Protein AF-R7QPA8-F1 (afdb_monomer_lite)

InterPro domains:
  IPR003196 Transcription initiation factor IIF, beta subunit [PTHR10445] (4-189)
  IPR036388 Winged helix-like DNA-binding domain superfamily [G3DSA:1.10.10.10] (121-185)
  IPR036390 Winged helix DNA-binding domain superfamily [SSF46785] (124-184)
  IPR040450 TFIIF beta subunit, HTH domain [PF02270] (124-183)

Structure (mmCIF, N/CA/C/O backbone):
data_AF-R7QPA8-F1
#
_entry.id   AF-R7QPA8-F1
#
loop_
_atom_site.group_PDB
_atom_site.id
_atom_site.type_symbol
_atom_site.label_atom_id
_atom_site.label_alt_id
_atom_site.label_comp_id
_atom_site.label_asym_id
_atom_site.label_entity_id
_atom_site.label_seq_id
_atom_site.pdbx_PDB_ins_code
_atom_site.Cartn_x
_atom_site.Cartn_y
_atom_site.Cartn_z
_atom_site.occupancy
_atom_site.B_iso_or_equiv
_atom_site.auth_seq_id
_atom_site.auth_comp_id
_atom_site.auth_asym_id
_atom_site.auth_atom_id
_atom_site.pdbx_PDB_model_num
ATOM 1 N N . MET A 1 1 ? 35.656 12.534 -36.868 1.00 50.50 1 MET A N 1
ATOM 2 C CA . MET A 1 1 ? 35.389 11.303 -37.647 1.00 50.50 1 MET A CA 1
ATOM 3 C C . MET A 1 1 ? 36.107 11.441 -38.979 1.00 50.50 1 MET A C 1
ATOM 5 O O . MET A 1 1 ? 35.923 12.489 -39.591 1.00 50.50 1 MET A O 1
ATOM 9 N N . PRO A 1 2 ? 36.932 10.475 -39.417 1.00 53.25 2 PRO A N 1
ATOM 10 C CA . PRO A 1 2 ? 37.511 10.527 -40.758 1.00 53.25 2 PRO A CA 1
ATOM 11 C C . PRO A 1 2 ? 36.372 10.529 -41.790 1.00 53.25 2 PRO A C 1
ATOM 13 O O . PRO A 1 2 ? 35.457 9.706 -41.702 1.00 53.25 2 PRO A O 1
ATOM 16 N N . LYS A 1 3 ? 36.390 11.503 -42.709 1.00 58.91 3 LYS A N 1
ATOM 17 C CA . LYS A 1 3 ? 35.319 11.758 -43.695 1.00 58.91 3 LYS A CA 1
ATOM 18 C C . LYS A 1 3 ? 35.166 10.627 -44.724 1.00 58.91 3 LYS A C 1
ATOM 20 O O . LYS A 1 3 ? 34.153 10.559 -45.411 1.00 58.91 3 LYS A O 1
ATOM 25 N N . ASP A 1 4 ? 36.116 9.699 -44.764 1.00 61.03 4 ASP A N 1
ATOM 26 C CA . ASP A 1 4 ? 36.257 8.717 -45.843 1.00 61.03 4 ASP A CA 1
ATOM 27 C C . ASP A 1 4 ? 35.327 7.498 -45.723 1.00 61.03 4 ASP A C 1
ATOM 29 O O . ASP A 1 4 ? 35.252 6.681 -46.639 1.00 61.03 4 ASP A O 1
ATOM 33 N N . ASN A 1 5 ? 34.589 7.368 -44.613 1.00 66.25 5 ASN A N 1
ATOM 34 C CA . ASN A 1 5 ? 33.775 6.182 -44.309 1.00 66.25 5 ASN A CA 1
ATOM 35 C C . ASN A 1 5 ? 32.279 6.498 -44.124 1.00 66.25 5 ASN A C 1
ATOM 37 O O . ASN A 1 5 ? 31.586 5.863 -43.326 1.00 66.25 5 ASN A O 1
ATOM 41 N N . VAL A 1 6 ? 31.789 7.513 -44.839 1.00 77.31 6 VAL A N 1
ATOM 42 C CA . VAL A 1 6 ? 30.370 7.887 -44.897 1.00 77.31 6 VAL A CA 1
ATOM 43 C C . VAL A 1 6 ? 29.787 7.424 -46.230 1.00 77.31 6 VAL A C 1
ATOM 45 O O . VAL A 1 6 ? 30.437 7.511 -47.270 1.00 77.31 6 VAL A O 1
ATOM 48 N N . VAL A 1 7 ? 28.565 6.897 -46.193 1.00 82.19 7 VAL A N 1
ATOM 49 C CA . VAL A 1 7 ? 27.828 6.483 -47.392 1.00 82.19 7 VAL A CA 1
ATOM 50 C C . VAL A 1 7 ? 27.203 7.721 -48.013 1.00 82.19 7 VAL A C 1
ATOM 52 O O . VAL A 1 7 ? 26.436 8.415 -47.344 1.00 82.19 7 VAL A O 1
ATOM 55 N N . THR A 1 8 ? 27.568 8.006 -49.258 1.00 82.94 8 THR A N 1
ATOM 56 C CA . THR A 1 8 ? 27.213 9.243 -49.966 1.00 82.94 8 THR A CA 1
ATOM 57 C C . THR A 1 8 ? 26.108 9.054 -50.999 1.00 82.94 8 THR A C 1
ATOM 59 O O . THR A 1 8 ? 25.415 10.016 -51.307 1.00 82.94 8 THR A O 1
ATOM 62 N N . GLU A 1 9 ? 25.916 7.837 -51.510 1.00 87.00 9 GLU A N 1
ATOM 63 C CA . GLU A 1 9 ? 24.956 7.544 -52.578 1.00 87.00 9 GLU A CA 1
ATOM 64 C C . GLU A 1 9 ? 23.768 6.725 -52.068 1.00 87.00 9 GLU A C 1
ATOM 66 O O . GLU A 1 9 ? 23.941 5.705 -51.389 1.00 87.00 9 GLU A O 1
ATOM 71 N N . TYR A 1 10 ? 22.565 7.178 -52.423 1.00 90.12 10 TYR A N 1
ATOM 72 C CA . TYR A 1 10 ? 21.296 6.557 -52.062 1.00 90.12 10 TYR A CA 1
ATOM 73 C C . TYR A 1 10 ? 20.374 6.535 -53.276 1.00 90.12 10 TYR A C 1
ATOM 75 O O . TYR A 1 10 ? 20.214 7.551 -53.950 1.00 90.12 10 TYR A O 1
ATOM 83 N N . ASP A 1 11 ? 19.735 5.395 -53.491 1.00 91.38 11 ASP A N 1
ATOM 84 C CA . ASP A 1 11 ? 18.661 5.223 -54.454 1.00 91.38 11 ASP A CA 1
ATOM 85 C C . ASP A 1 11 ? 17.331 5.391 -53.717 1.00 91.38 11 ASP A C 1
ATOM 87 O O . ASP A 1 11 ? 17.116 4.812 -52.649 1.00 91.38 11 ASP A O 1
ATOM 91 N N . ILE A 1 12 ? 16.441 6.228 -54.244 1.00 92.19 12 ILE A N 1
ATOM 92 C CA . ILE A 1 12 ? 15.127 6.466 -53.643 1.00 92.19 12 ILE A CA 1
ATOM 93 C C . ILE A 1 12 ? 14.111 5.628 -54.404 1.00 92.19 12 ILE A C 1
ATOM 95 O O . ILE A 1 12 ? 13.799 5.907 -55.558 1.00 92.19 12 ILE A O 1
ATOM 99 N N . GLU A 1 13 ? 13.583 4.606 -53.739 1.00 91.81 13 GLU A N 1
ATOM 100 C CA . GLU A 1 13 ? 12.495 3.798 -54.274 1.00 91.81 13 GLU A CA 1
ATOM 101 C C . GLU A 1 13 ? 11.168 4.433 -53.870 1.00 91.81 13 GLU A C 1
ATOM 103 O O . GLU A 1 13 ? 10.781 4.380 -52.698 1.00 91.81 13 GLU A O 1
ATOM 108 N N . PHE A 1 14 ? 10.485 5.050 -54.832 1.00 90.38 14 PHE A N 1
ATOM 109 C CA . PHE A 1 14 ? 9.112 5.506 -54.653 1.00 90.38 14 PHE A CA 1
ATOM 110 C C . PHE A 1 14 ? 8.158 4.326 -54.778 1.00 90.38 14 PHE A C 1
ATOM 112 O O . PHE A 1 14 ? 8.286 3.494 -55.672 1.00 90.38 14 PHE A O 1
ATOM 119 N N . LYS A 1 15 ? 7.198 4.255 -53.865 1.00 86.44 15 LYS A N 1
ATOM 120 C CA . LYS A 1 15 ? 6.110 3.288 -53.938 1.00 86.44 15 LYS A CA 1
ATOM 121 C C . LYS A 1 15 ? 4.937 3.928 -54.677 1.00 86.44 15 LYS A C 1
ATOM 123 O O . LYS A 1 15 ? 4.582 5.070 -54.396 1.00 86.44 15 LYS A O 1
ATOM 128 N N . GLU A 1 16 ? 4.349 3.177 -55.599 1.00 80.50 16 GLU A N 1
ATOM 129 C CA . GLU A 1 16 ? 3.315 3.651 -56.534 1.00 80.50 16 GLU A CA 1
ATOM 130 C C . GLU A 1 16 ? 1.924 3.812 -55.892 1.00 80.50 16 GLU A C 1
ATOM 132 O O . GLU A 1 16 ? 1.002 4.327 -56.516 1.00 80.50 16 GLU A O 1
ATOM 137 N N . GLU A 1 17 ? 1.755 3.396 -54.635 1.00 81.88 17 GLU A N 1
ATOM 138 C CA . GLU A 1 17 ? 0.485 3.520 -53.919 1.00 81.88 17 GLU A CA 1
ATOM 139 C C . GLU A 1 17 ? 0.229 4.966 -53.459 1.00 81.88 17 GLU A C 1
ATOM 141 O O . GLU A 1 17 ? 1.083 5.606 -52.834 1.00 81.88 17 GLU A O 1
ATOM 146 N N . GLU A 1 18 ? -0.986 5.464 -53.708 1.00 76.62 18 GLU A N 1
ATOM 147 C CA . GLU A 1 18 ? -1.420 6.786 -53.253 1.00 76.62 18 GLU A CA 1
ATOM 148 C C . GLU A 1 18 ? -1.474 6.864 -51.720 1.00 76.62 18 GLU A C 1
ATOM 150 O O . GLU A 1 18 ? -2.251 6.172 -51.053 1.00 76.62 18 GLU A O 1
ATOM 155 N N . THR A 1 19 ? -0.686 7.766 -51.132 1.00 78.69 19 THR A N 1
ATOM 156 C CA . THR A 1 19 ? -0.668 7.960 -49.679 1.00 78.69 19 THR A CA 1
ATOM 157 C C . THR A 1 19 ? -1.698 8.975 -49.216 1.00 78.69 19 THR A C 1
ATOM 159 O O . THR A 1 19 ? -1.589 10.167 -49.489 1.00 78.69 19 THR A O 1
ATOM 162 N N . LYS A 1 20 ? -2.653 8.537 -48.391 1.00 86.12 20 LYS A N 1
ATOM 163 C CA . LYS A 1 20 ? -3.607 9.420 -47.695 1.00 86.12 20 LYS A CA 1
ATOM 164 C C . LYS A 1 20 ? -3.028 9.953 -46.381 1.00 86.12 20 LYS A C 1
ATOM 166 O O . LYS A 1 20 ? -3.619 9.776 -45.320 1.00 86.12 20 LYS A O 1
ATOM 171 N N . VAL A 1 21 ? -1.854 10.578 -46.442 1.00 91.44 21 VAL A N 1
ATOM 172 C CA . VAL A 1 21 ? -1.171 11.133 -45.261 1.00 91.44 21 VAL A CA 1
ATOM 173 C C . VAL A 1 21 ? -1.220 12.658 -45.304 1.00 91.44 21 VAL A C 1
ATOM 175 O O . VAL A 1 21 ? -0.989 13.267 -46.347 1.00 91.44 21 VAL A O 1
ATOM 178 N N . ILE A 1 22 ? -1.531 13.279 -44.166 1.00 92.69 22 ILE A N 1
ATOM 179 C CA . ILE A 1 22 ? -1.584 14.734 -43.988 1.00 92.69 22 ILE A CA 1
ATOM 180 C C . ILE A 1 22 ? -0.548 15.118 -42.932 1.00 92.69 22 ILE A C 1
ATOM 182 O O . ILE A 1 22 ? -0.450 14.459 -41.898 1.00 92.69 22 ILE A O 1
ATOM 186 N N . VAL A 1 23 ? 0.222 16.170 -43.194 1.00 94.56 23 VAL A N 1
ATOM 187 C CA . VAL A 1 23 ? 1.264 16.677 -42.298 1.00 94.56 23 VAL A CA 1
ATOM 188 C C . VAL A 1 23 ? 0.752 17.920 -41.580 1.00 94.56 23 VAL A C 1
ATOM 190 O O . VAL A 1 23 ? 0.223 18.841 -42.206 1.00 94.56 23 VAL A O 1
ATOM 193 N N . PHE A 1 24 ? 0.939 17.952 -40.264 1.00 93.62 24 PHE A N 1
ATOM 194 C CA . PHE A 1 24 ? 0.727 19.129 -39.431 1.00 93.62 24 PHE A CA 1
ATOM 195 C C . PHE A 1 24 ? 2.011 19.456 -38.667 1.00 93.62 24 PHE A C 1
ATOM 197 O O . PHE A 1 24 ? 2.770 18.556 -38.297 1.00 93.62 24 PHE A O 1
ATOM 204 N N . SER A 1 25 ? 2.257 20.742 -38.442 1.00 90.81 25 SER A N 1
ATOM 205 C CA . SER A 1 25 ? 3.359 21.242 -37.629 1.00 90.81 25 SER A CA 1
ATOM 206 C C . SER A 1 25 ? 2.817 21.806 -36.317 1.00 90.81 25 SER A C 1
ATOM 208 O O . SER A 1 25 ? 1.722 22.370 -36.256 1.00 90.81 25 SER A O 1
ATOM 210 N N . GLN A 1 26 ? 3.579 21.617 -35.241 1.00 89.31 26 GLN A N 1
ATOM 211 C CA . GLN A 1 26 ? 3.280 22.183 -33.931 1.00 89.31 26 GLN A CA 1
ATOM 212 C C . GLN A 1 26 ? 4.505 22.948 -33.449 1.00 89.31 26 GLN A C 1
ATOM 214 O O . GLN A 1 26 ? 5.565 22.351 -33.236 1.00 89.31 26 GLN A O 1
ATOM 219 N N . ASN A 1 27 ? 4.358 24.257 -33.251 1.00 86.31 27 ASN A N 1
ATOM 220 C CA . ASN A 1 27 ? 5.407 25.045 -32.625 1.00 86.31 27 ASN A CA 1
ATOM 221 C C . ASN A 1 27 ? 5.267 24.963 -31.098 1.00 86.31 27 ASN A C 1
ATOM 223 O O . ASN A 1 27 ? 4.187 25.175 -30.553 1.00 86.31 27 ASN A O 1
ATOM 227 N N . ARG A 1 28 ? 6.359 24.618 -30.405 1.00 81.31 28 ARG A N 1
ATOM 228 C CA . ARG A 1 28 ? 6.399 24.500 -28.932 1.00 81.31 28 ARG A CA 1
ATOM 229 C C . ARG A 1 28 ? 6.906 25.767 -28.242 1.00 81.31 28 ARG A C 1
ATOM 231 O O . ARG A 1 28 ? 7.093 25.769 -27.030 1.00 81.31 28 ARG A O 1
ATOM 238 N N . ILE A 1 29 ? 7.188 26.815 -29.010 1.00 79.25 29 ILE A N 1
ATOM 239 C CA . ILE A 1 29 ? 7.696 28.084 -28.498 1.00 79.25 29 ILE A CA 1
ATOM 240 C C . ILE A 1 29 ? 6.496 29.007 -28.249 1.00 79.25 29 ILE A C 1
ATOM 242 O O . ILE A 1 29 ? 5.980 29.603 -29.188 1.00 79.25 29 ILE A O 1
ATOM 246 N N . GLY A 1 30 ? 6.055 29.100 -26.990 1.00 64.69 30 GLY A N 1
ATOM 247 C CA . GLY A 1 30 ? 4.947 29.959 -26.548 1.00 64.69 30 GLY A CA 1
ATOM 248 C C . GLY A 1 30 ? 3.925 29.235 -25.661 1.00 64.69 30 GLY A C 1
ATOM 249 O O . GLY A 1 30 ? 3.857 28.010 -25.653 1.00 64.69 30 GLY A O 1
ATOM 250 N N . GLU A 1 31 ? 3.137 30.003 -24.901 1.00 65.62 31 GLU A N 1
ATOM 251 C CA . GLU A 1 31 ? 2.078 29.502 -24.000 1.00 65.62 31 GLU A CA 1
ATOM 252 C C . GLU A 1 31 ? 0.877 28.916 -24.773 1.00 65.62 31 GLU A C 1
ATOM 254 O O . GLU A 1 31 ? 0.161 28.055 -24.267 1.00 65.62 31 GLU A O 1
ATOM 259 N N . ASN A 1 32 ? 0.725 29.309 -26.045 1.00 64.56 32 ASN A N 1
ATOM 260 C CA . ASN A 1 32 ? -0.240 28.750 -26.985 1.00 64.56 32 ASN A CA 1
ATOM 261 C C . ASN A 1 32 ? 0.494 27.906 -28.031 1.00 64.56 32 ASN A C 1
ATOM 263 O O . ASN A 1 32 ? 1.324 28.411 -28.788 1.00 64.56 32 ASN A O 1
ATOM 267 N N . ALA A 1 33 ? 0.190 26.609 -28.069 1.00 70.12 33 ALA A N 1
ATOM 268 C CA . ALA A 1 33 ? 0.728 25.709 -29.077 1.00 70.12 33 ALA A CA 1
ATOM 269 C C . ALA A 1 33 ? 0.023 25.952 -30.419 1.00 70.12 33 ALA A C 1
ATOM 271 O O . ALA A 1 33 ? -0.998 25.328 -30.716 1.00 70.12 33 ALA A O 1
ATOM 272 N N . ASP A 1 34 ? 0.575 26.852 -31.230 1.00 82.94 34 ASP A N 1
ATOM 273 C CA . ASP A 1 34 ? 0.122 27.067 -32.601 1.00 82.94 34 ASP A CA 1
ATOM 274 C C . ASP A 1 34 ? 0.332 25.782 -33.417 1.00 82.94 34 ASP A C 1
ATOM 276 O O . ASP A 1 34 ? 1.463 25.341 -33.659 1.00 82.94 34 ASP A O 1
ATOM 280 N N . MET A 1 35 ? -0.782 25.176 -33.835 1.00 87.50 35 MET A N 1
ATOM 281 C CA . MET A 1 35 ? -0.813 24.036 -34.748 1.00 87.50 35 MET A CA 1
ATOM 282 C C . MET A 1 35 ? -1.259 24.497 -36.131 1.00 87.50 35 MET A C 1
ATOM 284 O O . MET A 1 35 ? -2.271 25.185 -36.271 1.00 87.50 35 MET A O 1
ATOM 288 N N . ARG A 1 36 ? -0.503 24.114 -37.161 1.00 89.00 36 ARG A N 1
ATOM 289 C CA . ARG A 1 36 ? -0.788 24.456 -38.559 1.00 89.00 36 ARG A CA 1
ATOM 290 C C . ARG A 1 36 ? -0.797 23.200 -39.418 1.00 89.00 36 ARG A C 1
ATOM 292 O O . ARG A 1 36 ? -0.033 22.266 -39.192 1.00 89.00 36 ARG A O 1
ATOM 299 N N . MET A 1 37 ? -1.681 23.181 -40.408 1.00 91.25 37 MET A N 1
ATOM 300 C CA . MET A 1 37 ? -1.757 22.112 -41.402 1.00 91.25 37 MET A CA 1
ATOM 301 C C . MET A 1 37 ? -0.832 22.472 -42.568 1.00 91.25 37 MET A C 1
ATOM 303 O O . MET A 1 37 ? -1.083 23.463 -43.246 1.00 91.25 37 MET A O 1
ATOM 307 N N . GLU A 1 38 ? 0.223 21.688 -42.790 1.00 92.12 38 GLU A N 1
ATOM 308 C CA . GLU A 1 38 ? 1.243 21.958 -43.819 1.00 92.12 38 GLU A CA 1
ATOM 309 C C . GLU A 1 38 ? 0.809 21.444 -45.198 1.00 92.12 38 GLU A C 1
ATOM 311 O O . GLU A 1 38 ? 1.096 22.057 -46.223 1.00 92.12 38 GLU A O 1
ATOM 316 N N . GLY A 1 39 ? 0.082 20.321 -45.240 1.00 92.38 39 GLY A N 1
ATOM 317 C CA . GLY A 1 39 ? -0.464 19.796 -46.491 1.00 92.38 39 GLY A CA 1
ATOM 318 C C . GLY A 1 39 ? -0.590 18.278 -46.545 1.00 92.38 39 GLY A C 1
ATOM 319 O O . GLY A 1 39 ? -0.483 17.581 -45.538 1.00 92.38 39 GLY A O 1
ATOM 320 N N . LYS A 1 40 ? -0.849 17.764 -47.750 1.00 92.94 40 LYS A N 1
ATOM 321 C CA . LYS A 1 40 ? -0.993 16.331 -48.047 1.00 92.94 40 LYS A CA 1
ATOM 322 C C . LYS A 1 40 ? 0.309 15.777 -48.629 1.00 92.94 40 LYS A C 1
ATOM 324 O O . LYS A 1 40 ? 0.936 16.433 -49.457 1.00 92.94 40 LYS A O 1
ATOM 329 N N . VAL A 1 41 ? 0.696 14.568 -48.229 1.00 91.56 41 VAL A N 1
ATOM 330 C CA . VAL A 1 41 ? 1.858 13.857 -48.783 1.00 91.56 41 VAL A CA 1
ATOM 331 C C . VAL A 1 41 ? 1.483 13.266 -50.138 1.00 91.56 41 VAL A C 1
ATOM 333 O O . VAL A 1 41 ? 0.552 12.470 -50.222 1.00 91.56 41 VAL A O 1
ATOM 336 N N . SER A 1 42 ? 2.209 13.652 -51.189 1.00 88.56 42 SER A N 1
ATOM 337 C CA . SER A 1 42 ? 1.951 13.188 -52.558 1.00 88.56 42 SER A CA 1
ATOM 338 C C . SER A 1 42 ? 2.620 11.851 -52.878 1.00 88.56 42 SER A C 1
ATOM 340 O O . SER A 1 42 ? 2.001 11.002 -53.505 1.00 88.56 42 SER A O 1
ATOM 342 N N . HIS A 1 43 ? 3.862 11.652 -52.432 1.00 89.06 43 HIS A N 1
ATOM 343 C CA . HIS A 1 43 ? 4.649 10.455 -52.724 1.00 89.06 43 HIS A CA 1
ATOM 344 C C . HIS A 1 43 ? 5.369 9.980 -51.470 1.00 89.06 43 HIS A C 1
ATOM 346 O O . HIS A 1 43 ? 5.838 10.787 -50.663 1.00 89.06 43 HIS A O 1
ATOM 352 N N . HIS A 1 44 ? 5.520 8.665 -51.345 1.00 90.69 44 HIS A N 1
ATOM 353 C CA . HIS A 1 44 ? 6.340 8.062 -50.308 1.00 90.69 44 HIS A CA 1
ATOM 354 C C . HIS A 1 44 ? 7.482 7.272 -50.933 1.00 90.69 44 HIS A C 1
ATOM 356 O O . HIS A 1 44 ? 7.283 6.470 -51.845 1.00 90.69 44 HIS A O 1
ATOM 362 N N . GLY A 1 45 ? 8.690 7.526 -50.440 1.00 90.81 45 GLY A N 1
ATOM 363 C CA . GLY A 1 45 ? 9.904 6.897 -50.934 1.00 90.81 45 GLY A CA 1
ATOM 364 C C . GLY A 1 45 ? 10.774 6.391 -49.797 1.00 90.81 45 GLY A C 1
ATOM 365 O O . GLY A 1 45 ? 10.828 6.992 -48.722 1.00 90.81 45 GLY A O 1
ATOM 366 N N . ILE A 1 46 ? 11.456 5.274 -50.034 1.00 92.06 46 ILE A N 1
ATOM 367 C CA . ILE A 1 46 ? 12.455 4.728 -49.117 1.00 92.06 46 ILE A CA 1
ATOM 368 C C . ILE A 1 46 ? 13.827 4.951 -49.745 1.00 92.06 46 ILE A C 1
ATOM 370 O O . ILE A 1 46 ? 14.140 4.381 -50.786 1.00 92.06 46 ILE A O 1
ATOM 374 N N . ALA A 1 47 ? 14.656 5.763 -49.090 1.00 92.06 47 ALA A N 1
ATOM 375 C CA . ALA A 1 47 ? 16.050 5.935 -49.476 1.00 92.06 47 ALA A CA 1
ATOM 376 C C . ALA A 1 47 ? 16.860 4.697 -49.061 1.00 92.06 47 ALA A C 1
ATOM 378 O O . ALA A 1 47 ? 17.030 4.420 -47.868 1.00 92.06 47 ALA A O 1
ATOM 379 N N . ARG A 1 48 ? 17.368 3.951 -50.042 1.00 90.06 48 ARG A N 1
ATOM 380 C CA . ARG A 1 48 ? 18.251 2.802 -49.851 1.00 90.06 48 ARG A CA 1
ATOM 381 C C . ARG A 1 48 ? 19.682 3.177 -50.233 1.00 90.06 48 ARG A C 1
ATOM 383 O O . ARG A 1 48 ? 19.907 3.684 -51.322 1.00 90.06 48 ARG A O 1
ATOM 390 N N . PRO A 1 49 ? 20.672 2.948 -49.363 1.00 90.25 49 PRO A N 1
ATOM 391 C CA . PRO A 1 49 ? 22.065 3.172 -49.722 1.00 90.25 49 PRO A CA 1
ATOM 392 C C . PRO A 1 49 ? 22.514 2.162 -50.779 1.00 90.25 49 PRO A C 1
ATOM 394 O O . PRO A 1 49 ? 22.160 0.982 -50.695 1.00 90.25 49 PRO A O 1
ATOM 397 N N . LYS A 1 50 ? 23.361 2.594 -51.715 1.00 86.50 50 LYS A N 1
ATOM 398 C CA . LYS A 1 50 ? 24.002 1.662 -52.648 1.00 86.50 50 LYS A CA 1
ATOM 399 C C . LYS A 1 50 ? 24.929 0.701 -51.903 1.00 86.50 50 LYS A C 1
ATOM 401 O O . LYS A 1 50 ? 25.624 1.079 -50.955 1.00 86.50 50 LYS A O 1
ATOM 406 N N . MET A 1 51 ? 24.937 -0.563 -52.329 1.00 80.38 51 MET A N 1
ATOM 407 C CA . MET A 1 51 ? 25.624 -1.684 -51.665 1.00 80.38 51 MET A CA 1
ATOM 408 C C . MET A 1 51 ? 27.152 -1.706 -51.880 1.00 80.38 51 MET A C 1
ATOM 410 O O . MET A 1 51 ? 27.754 -2.753 -52.139 1.00 80.38 51 MET A O 1
ATOM 414 N N . ASP A 1 52 ? 27.796 -0.557 -51.698 1.00 84.88 52 ASP A N 1
ATOM 415 C CA . ASP A 1 52 ? 29.231 -0.368 -51.888 1.00 84.88 52 ASP A CA 1
ATOM 416 C C . ASP A 1 52 ? 30.066 -0.860 -50.701 1.00 84.88 52 ASP A C 1
ATOM 418 O O . ASP A 1 52 ? 29.586 -1.052 -49.576 1.00 84.88 52 ASP A O 1
ATOM 422 N N . ALA A 1 53 ? 31.378 -0.990 -50.922 1.00 83.75 53 ALA A N 1
ATOM 423 C CA . ALA A 1 53 ? 32.347 -1.326 -49.877 1.00 83.75 53 ALA A CA 1
ATOM 424 C C . ALA A 1 53 ? 32.252 -0.386 -48.655 1.00 83.75 53 ALA A C 1
ATOM 426 O O . ALA A 1 53 ? 32.361 -0.836 -47.511 1.00 83.75 53 ALA A O 1
ATOM 427 N N . LYS A 1 54 ? 31.956 0.903 -48.881 1.00 85.00 54 LYS A N 1
ATOM 428 C CA . LYS A 1 54 ? 31.732 1.898 -47.819 1.00 85.00 54 LYS A CA 1
ATOM 429 C C . LYS A 1 54 ? 30.501 1.565 -46.967 1.00 85.00 54 LYS A C 1
ATOM 431 O O . LYS A 1 54 ? 30.590 1.563 -45.739 1.00 85.00 54 LYS A O 1
ATOM 436 N N . TYR A 1 55 ? 29.376 1.205 -47.591 1.00 87.56 55 TYR A N 1
ATOM 437 C CA . TYR A 1 55 ? 28.161 0.801 -46.873 1.00 87.56 55 TYR A CA 1
ATOM 438 C C . TYR A 1 55 ? 28.386 -0.470 -46.048 1.00 87.56 55 TYR A C 1
ATOM 440 O O . TYR A 1 55 ? 27.993 -0.533 -44.878 1.00 87.56 55 TYR A O 1
ATOM 448 N N . ARG A 1 56 ? 29.116 -1.449 -46.598 1.00 86.25 56 ARG A N 1
ATOM 449 C CA . ARG A 1 56 ? 29.488 -2.675 -45.870 1.00 86.25 56 ARG A CA 1
ATOM 450 C C . ARG A 1 56 ? 30.293 -2.367 -44.605 1.00 86.25 56 ARG A C 1
ATOM 452 O O . ARG A 1 56 ? 30.017 -2.950 -43.557 1.00 86.25 56 ARG A O 1
ATOM 459 N N . ASN A 1 57 ? 31.239 -1.431 -44.668 1.00 88.25 57 ASN A N 1
ATOM 460 C CA . ASN A 1 57 ? 32.035 -1.020 -43.507 1.00 88.25 57 ASN A CA 1
ATOM 461 C C . ASN A 1 57 ? 31.181 -0.337 -42.430 1.00 88.25 57 ASN A C 1
ATOM 463 O O . ASN A 1 57 ? 31.313 -0.647 -41.242 1.00 88.25 57 ASN A O 1
ATOM 467 N N . VAL A 1 58 ? 30.262 0.544 -42.832 1.00 88.06 58 VAL A N 1
ATOM 468 C CA . VAL A 1 58 ? 29.322 1.195 -41.907 1.00 88.06 58 VAL A CA 1
ATOM 469 C C . VAL A 1 58 ? 28.387 0.174 -41.254 1.00 88.06 58 VAL A C 1
ATOM 471 O O . VAL A 1 58 ? 28.203 0.218 -40.036 1.00 88.06 58 VAL A O 1
ATOM 474 N N . SER A 1 59 ? 27.854 -0.782 -42.020 1.00 87.06 59 SER A N 1
ATOM 475 C CA . SER A 1 59 ? 26.971 -1.838 -41.510 1.00 87.06 59 SER A CA 1
ATOM 476 C C . SER A 1 59 ? 27.683 -2.769 -40.519 1.00 87.06 59 SER A C 1
ATOM 478 O O . SER A 1 59 ? 27.181 -3.010 -39.415 1.00 87.06 59 SER A O 1
ATOM 480 N N . LYS A 1 60 ? 28.916 -3.201 -40.834 1.00 89.31 60 LYS A N 1
ATOM 481 C CA . LYS A 1 60 ? 29.773 -3.962 -39.904 1.00 89.31 60 LYS A CA 1
ATOM 482 C C . LYS A 1 60 ? 30.008 -3.197 -38.601 1.00 89.31 60 LYS A C 1
ATOM 484 O O . LYS A 1 60 ? 29.856 -3.759 -37.518 1.00 89.31 60 LYS A O 1
ATOM 489 N N . ARG A 1 61 ? 30.315 -1.898 -38.685 1.00 87.06 61 ARG A N 1
ATOM 490 C CA . ARG A 1 61 ? 30.545 -1.052 -37.505 1.00 87.06 61 ARG A CA 1
ATOM 491 C C . ARG A 1 61 ? 29.280 -0.857 -36.671 1.00 87.06 61 ARG A C 1
ATOM 493 O O . ARG A 1 61 ? 29.355 -0.924 -35.448 1.00 87.06 61 ARG A O 1
ATOM 500 N N . ARG A 1 62 ? 28.124 -0.640 -37.309 1.00 87.50 62 ARG A N 1
ATOM 501 C CA . ARG A 1 62 ? 26.822 -0.530 -36.627 1.00 87.50 62 ARG A CA 1
ATOM 502 C C . ARG A 1 62 ? 26.493 -1.815 -35.876 1.00 87.50 62 ARG A C 1
ATOM 504 O O . ARG A 1 62 ? 26.108 -1.755 -34.713 1.00 87.50 62 ARG A O 1
ATOM 511 N N . THR A 1 63 ? 26.713 -2.956 -36.522 1.00 90.44 63 THR A N 1
ATOM 512 C CA . THR A 1 63 ? 26.533 -4.279 -35.921 1.00 90.44 63 THR A CA 1
ATOM 513 C C . THR A 1 63 ? 27.442 -4.433 -34.707 1.00 90.44 63 THR A C 1
ATOM 515 O O . THR A 1 63 ? 26.950 -4.716 -33.622 1.00 90.44 63 THR A O 1
ATOM 518 N N . LEU A 1 64 ? 28.737 -4.136 -34.840 1.00 89.06 64 LEU A N 1
ATOM 519 C CA . LEU A 1 64 ? 29.696 -4.232 -33.739 1.00 89.06 64 LEU A CA 1
ATOM 520 C C . LEU A 1 64 ? 29.350 -3.305 -32.565 1.00 89.06 64 LEU A C 1
ATOM 522 O O . LEU A 1 64 ? 29.443 -3.725 -31.418 1.00 89.06 64 LEU A O 1
ATOM 526 N N . MET A 1 65 ? 28.907 -2.071 -32.830 1.00 86.38 65 MET A N 1
ATOM 527 C CA . MET A 1 65 ? 28.447 -1.150 -31.783 1.00 86.38 65 MET A CA 1
ATOM 528 C C . MET A 1 65 ? 27.176 -1.649 -31.091 1.00 86.38 65 MET A C 1
ATOM 530 O O . MET A 1 65 ? 27.088 -1.567 -29.873 1.00 86.38 65 MET A O 1
ATOM 534 N N . SER A 1 66 ? 26.222 -2.202 -31.842 1.00 84.94 66 SER A N 1
ATOM 535 C CA . SER A 1 66 ? 24.989 -2.764 -31.278 1.00 84.94 66 SER A CA 1
ATOM 536 C C . SER A 1 66 ? 25.223 -4.057 -30.492 1.00 84.94 66 SER A C 1
ATOM 538 O O . SER A 1 66 ? 24.435 -4.372 -29.608 1.00 84.94 66 SER A O 1
ATOM 540 N N . HIS A 1 67 ? 26.275 -4.815 -30.817 1.00 85.50 67 HIS A N 1
ATOM 541 C CA . HIS A 1 67 ? 26.640 -6.056 -30.126 1.00 85.50 67 HIS A CA 1
ATOM 542 C C . HIS A 1 67 ? 27.489 -5.820 -28.870 1.00 85.50 67 HIS A C 1
ATOM 544 O O . HIS A 1 67 ? 27.781 -6.772 -28.144 1.00 85.50 67 HIS A O 1
ATOM 550 N N . LYS A 1 68 ? 27.872 -4.572 -28.570 1.00 82.12 68 LYS A N 1
ATOM 551 C CA . LYS A 1 68 ? 28.465 -4.249 -27.272 1.00 82.12 68 LYS A CA 1
ATOM 552 C C . LYS A 1 68 ? 27.394 -4.438 -26.204 1.00 82.12 68 LYS A C 1
ATOM 554 O O . LYS A 1 68 ? 26.382 -3.743 -26.192 1.00 82.12 68 LYS A O 1
ATOM 559 N N . ARG A 1 69 ? 27.598 -5.408 -25.310 1.00 79.00 69 ARG A N 1
ATOM 560 C CA . ARG A 1 69 ? 26.707 -5.607 -24.165 1.00 79.00 69 ARG A CA 1
ATOM 561 C C . ARG A 1 69 ? 26.788 -4.365 -23.279 1.00 79.00 69 ARG A C 1
ATOM 563 O O . ARG A 1 69 ? 27.859 -4.035 -22.790 1.00 79.00 69 ARG A O 1
ATOM 570 N N . ASN A 1 70 ? 25.650 -3.727 -23.012 1.00 77.38 70 ASN A N 1
ATOM 571 C CA . ASN A 1 70 ? 25.560 -2.620 -22.047 1.00 77.38 70 ASN A CA 1
ATOM 572 C C . ASN A 1 70 ? 25.749 -3.078 -20.587 1.00 77.38 70 ASN A C 1
ATOM 574 O O . ASN A 1 70 ? 25.690 -2.263 -19.673 1.00 77.38 70 ASN A O 1
ATOM 578 N N . ARG A 1 71 ? 25.909 -4.386 -20.354 1.00 79.44 71 ARG A N 1
ATOM 579 C CA . ARG A 1 71 ? 26.106 -4.992 -19.039 1.00 79.44 71 ARG A CA 1
ATOM 580 C C . ARG A 1 71 ? 27.310 -5.916 -19.097 1.00 79.44 71 ARG A C 1
ATOM 582 O O . ARG A 1 71 ? 27.340 -6.837 -19.915 1.00 79.44 71 ARG A O 1
ATOM 589 N N . GLU A 1 72 ? 28.258 -5.675 -18.210 1.00 82.94 72 GLU A N 1
ATOM 590 C CA . GLU A 1 72 ? 29.397 -6.548 -17.974 1.00 82.94 72 GLU A CA 1
ATOM 591 C C . GLU A 1 72 ? 29.115 -7.389 -16.727 1.00 82.94 72 GLU A C 1
ATOM 593 O O . GLU A 1 72 ? 28.672 -6.869 -15.703 1.00 82.94 72 GLU A O 1
ATOM 598 N N . ILE A 1 73 ? 29.306 -8.705 -16.829 1.00 80.81 73 ILE A N 1
ATOM 599 C CA . ILE A 1 73 ? 29.240 -9.590 -15.666 1.00 80.81 73 ILE A CA 1
ATOM 600 C C . ILE A 1 73 ? 30.643 -9.605 -15.075 1.00 80.81 73 ILE A C 1
ATOM 602 O O . ILE A 1 73 ? 31.531 -10.263 -15.612 1.00 80.81 73 ILE A O 1
ATOM 606 N N . VAL A 1 74 ? 30.838 -8.863 -13.989 1.00 82.12 74 VAL A N 1
ATOM 607 C CA . VAL A 1 74 ? 32.103 -8.866 -13.255 1.00 82.12 74 VAL A CA 1
ATOM 608 C C . VAL A 1 74 ? 32.121 -10.080 -12.329 1.00 82.12 74 VAL A C 1
ATOM 610 O O . VAL A 1 74 ? 31.241 -10.254 -11.482 1.00 82.12 74 VAL A O 1
ATOM 613 N N . LEU A 1 75 ? 33.120 -10.943 -12.500 1.00 82.81 75 LEU A N 1
ATOM 614 C CA . LEU A 1 75 ? 33.407 -12.017 -11.555 1.00 82.81 75 LEU A CA 1
ATOM 615 C C . LEU A 1 75 ? 33.985 -11.391 -10.285 1.00 82.81 75 LEU A C 1
ATOM 617 O O . LEU A 1 75 ? 35.155 -11.028 -10.256 1.00 82.81 75 LEU A O 1
ATOM 621 N N . MET A 1 76 ? 33.160 -11.271 -9.243 1.00 81.44 76 MET A N 1
ATOM 622 C CA . MET A 1 76 ? 33.634 -10.803 -7.940 1.00 81.44 76 MET A CA 1
ATOM 623 C C . MET A 1 76 ? 34.676 -11.763 -7.368 1.00 81.44 76 MET A C 1
ATOM 625 O O . MET A 1 76 ? 34.456 -12.987 -7.344 1.00 81.44 76 MET A O 1
ATOM 629 N N . GLY A 1 77 ? 35.777 -11.185 -6.886 1.00 83.62 77 GLY A N 1
ATOM 630 C CA . GLY A 1 77 ? 36.854 -11.907 -6.217 1.00 83.62 77 GLY A CA 1
ATOM 631 C C . GLY A 1 77 ? 36.402 -12.518 -4.889 1.00 83.62 77 GLY A C 1
ATOM 632 O O . GLY A 1 77 ? 35.356 -12.175 -4.336 1.00 83.62 77 GLY A O 1
ATOM 633 N N . GLU A 1 78 ? 37.194 -13.442 -4.344 1.00 78.50 78 GLU A N 1
ATOM 634 C CA . GLU A 1 78 ? 36.841 -14.144 -3.103 1.00 78.50 78 GLU A CA 1
ATOM 635 C C . GLU A 1 78 ? 36.705 -13.190 -1.897 1.00 78.50 78 GLU A C 1
ATOM 637 O O . GLU A 1 78 ? 35.825 -13.363 -1.053 1.00 78.50 78 GLU A O 1
ATOM 642 N N . SER A 1 79 ? 37.519 -12.133 -1.850 1.00 75.25 79 SER A N 1
ATOM 643 C CA . SER A 1 79 ? 37.462 -11.070 -0.839 1.00 75.25 79 SER A CA 1
ATOM 644 C C . SER A 1 79 ? 36.178 -10.235 -0.921 1.00 75.25 79 SER A C 1
ATOM 646 O O . SER A 1 79 ? 35.540 -9.992 0.102 1.00 75.25 79 SER A O 1
ATOM 648 N N . GLU A 1 80 ? 35.764 -9.845 -2.127 1.00 74.12 80 GLU A N 1
ATOM 649 C CA . GLU A 1 80 ? 34.540 -9.072 -2.387 1.00 74.12 80 GLU A CA 1
ATOM 650 C C . GLU A 1 80 ? 33.285 -9.902 -2.103 1.00 74.12 80 GLU A C 1
ATOM 652 O O . GLU A 1 80 ? 32.340 -9.421 -1.478 1.00 74.12 80 GLU A O 1
ATOM 657 N N . ARG A 1 81 ? 33.305 -11.193 -2.463 1.00 71.75 81 ARG A N 1
ATOM 658 C CA . ARG A 1 81 ? 32.237 -12.144 -2.117 1.00 71.75 81 ARG A CA 1
ATOM 659 C C . ARG A 1 81 ? 32.064 -12.283 -0.610 1.00 71.75 81 ARG A C 1
ATOM 661 O O . ARG A 1 81 ? 30.935 -12.249 -0.127 1.00 71.75 81 ARG A O 1
ATOM 668 N N . ARG A 1 82 ? 33.164 -12.408 0.141 1.00 69.12 82 ARG A N 1
ATOM 669 C CA . ARG A 1 82 ? 33.115 -12.467 1.611 1.00 69.12 82 ARG A CA 1
ATOM 670 C C . ARG A 1 82 ? 32.628 -11.149 2.223 1.00 69.12 82 ARG A C 1
ATOM 672 O O . ARG A 1 82 ? 31.984 -11.194 3.263 1.00 69.12 82 ARG A O 1
ATOM 679 N N . ALA A 1 83 ? 32.906 -9.998 1.607 1.00 67.69 83 ALA A N 1
ATOM 680 C CA . ALA A 1 83 ? 32.398 -8.702 2.064 1.00 67.69 83 ALA A CA 1
ATOM 681 C C . ALA A 1 83 ? 30.876 -8.571 1.870 1.00 67.69 83 ALA A C 1
ATOM 683 O O . ALA A 1 83 ? 30.183 -8.209 2.814 1.00 67.69 83 ALA A O 1
ATOM 684 N N . VAL A 1 84 ? 30.342 -8.974 0.710 1.00 64.00 84 VAL A N 1
ATOM 685 C CA . VAL A 1 84 ? 28.886 -8.997 0.457 1.00 64.00 84 VAL A CA 1
ATOM 686 C C . VAL A 1 84 ? 28.174 -9.987 1.386 1.00 64.00 84 VAL A C 1
ATOM 688 O O . VAL A 1 84 ? 27.133 -9.672 1.953 1.00 64.00 84 VAL A O 1
ATOM 691 N N . GLN A 1 85 ? 28.772 -11.156 1.633 1.00 61.97 85 GLN A N 1
ATOM 692 C CA . GLN A 1 85 ? 28.241 -12.107 2.615 1.00 61.97 85 GLN A CA 1
ATOM 693 C C . GLN A 1 85 ? 28.283 -11.548 4.043 1.00 61.97 85 GLN A C 1
ATOM 695 O O . GLN A 1 85 ? 27.401 -11.852 4.836 1.00 61.97 85 GLN A O 1
ATOM 700 N N . ARG A 1 86 ? 29.258 -10.700 4.403 1.00 57.28 86 ARG A N 1
ATOM 701 C CA . ARG A 1 86 ? 29.252 -10.021 5.712 1.00 57.28 86 ARG A CA 1
ATOM 702 C C . ARG A 1 86 ? 28.097 -9.031 5.853 1.00 57.28 86 ARG A C 1
ATOM 704 O O . ARG A 1 86 ? 27.583 -8.903 6.962 1.00 57.28 86 ARG A O 1
ATOM 711 N N . ASP A 1 87 ? 27.667 -8.387 4.771 1.00 54.38 87 ASP A N 1
ATOM 712 C CA . ASP A 1 87 ? 26.467 -7.543 4.779 1.00 54.38 87 ASP A CA 1
ATOM 713 C C . ASP A 1 87 ? 25.178 -8.375 4.929 1.00 54.38 87 ASP A C 1
ATOM 715 O O . ASP A 1 87 ? 24.244 -7.930 5.592 1.00 54.38 87 ASP A O 1
ATOM 719 N N . GLU A 1 88 ? 25.153 -9.615 4.427 1.00 56.38 88 GLU A N 1
ATOM 720 C CA . GLU A 1 88 ? 24.078 -10.592 4.689 1.00 56.38 88 GLU A CA 1
ATOM 721 C C . GLU A 1 88 ? 24.137 -11.198 6.110 1.00 56.38 88 GLU A C 1
ATOM 723 O O . GLU A 1 88 ? 23.113 -11.620 6.648 1.00 56.38 88 GLU A O 1
ATOM 728 N N . ILE A 1 89 ? 25.322 -11.221 6.737 1.00 54.72 89 ILE A N 1
ATOM 729 C CA . ILE A 1 89 ? 25.572 -11.754 8.093 1.00 54.72 89 ILE A CA 1
ATOM 730 C C . ILE A 1 89 ? 25.472 -10.661 9.172 1.00 54.72 89 ILE A C 1
ATOM 732 O O . ILE A 1 89 ? 25.508 -10.964 10.368 1.00 54.72 89 ILE A O 1
ATOM 736 N N . ARG A 1 90 ? 25.293 -9.382 8.809 1.00 55.00 90 ARG A N 1
ATOM 737 C CA . ARG A 1 90 ? 24.946 -8.365 9.807 1.00 55.00 90 ARG A CA 1
ATOM 738 C C . ARG A 1 90 ? 23.632 -8.800 10.463 1.00 55.00 90 ARG A C 1
ATOM 740 O O . ARG A 1 90 ? 22.635 -8.943 9.753 1.00 55.00 90 ARG A O 1
ATOM 747 N N . PRO A 1 91 ? 23.582 -9.002 11.794 1.00 54.00 91 PRO A N 1
ATOM 748 C CA . PRO A 1 91 ? 22.299 -9.164 12.450 1.00 54.00 91 PRO A CA 1
ATOM 749 C C . PRO A 1 91 ? 21.510 -7.901 12.114 1.00 54.00 91 PRO A C 1
ATOM 751 O O . PRO A 1 91 ? 21.961 -6.799 12.435 1.00 54.00 91 PRO A O 1
ATOM 754 N N . MET A 1 92 ? 20.398 -8.058 11.385 1.00 53.69 92 MET A N 1
ATOM 755 C CA . MET A 1 92 ? 19.467 -6.984 11.036 1.00 53.69 92 MET A CA 1
ATOM 756 C C . MET A 1 92 ? 18.849 -6.438 12.325 1.00 53.69 92 MET A C 1
ATOM 758 O O . MET A 1 92 ? 17.719 -6.732 12.696 1.00 53.69 92 MET A O 1
ATOM 762 N N . SER A 1 93 ? 19.642 -5.667 13.051 1.00 59.31 93 SER A N 1
ATOM 763 C CA . SER A 1 93 ? 19.225 -4.840 14.155 1.00 59.31 93 SER A CA 1
ATOM 764 C C . SER A 1 93 ? 18.649 -3.575 13.526 1.00 59.31 93 SER A C 1
ATOM 766 O O . SER A 1 93 ? 19.381 -2.779 12.942 1.00 59.31 93 SER A O 1
ATOM 768 N N . MET A 1 94 ? 17.323 -3.431 13.628 1.00 57.12 94 MET A N 1
ATOM 769 C CA . MET A 1 94 ? 16.517 -2.230 13.337 1.00 57.12 94 MET A CA 1
ATOM 770 C C . MET A 1 94 ? 15.939 -2.025 11.925 1.00 57.12 94 MET A C 1
ATOM 772 O O . MET A 1 94 ? 15.436 -0.941 11.640 1.00 57.12 94 MET A O 1
ATOM 776 N N . THR A 1 95 ? 15.881 -3.041 11.059 1.00 59.78 95 THR A N 1
ATOM 777 C CA . THR A 1 95 ? 14.975 -3.001 9.891 1.00 59.78 95 THR A CA 1
ATOM 778 C C . THR A 1 95 ? 14.139 -4.279 9.834 1.00 59.78 95 THR A C 1
ATOM 780 O O . THR A 1 95 ? 14.670 -5.371 9.998 1.00 59.78 95 THR A O 1
ATOM 783 N N . GLU A 1 96 ? 12.816 -4.099 9.719 1.00 61.56 96 GLU A N 1
ATOM 784 C CA . GLU A 1 96 ? 11.736 -5.107 9.678 1.00 61.56 96 GLU A CA 1
ATOM 785 C C . GLU A 1 96 ? 12.224 -6.509 9.259 1.00 61.56 96 GLU A C 1
ATOM 787 O O . GLU A 1 96 ? 12.722 -6.695 8.146 1.00 61.56 96 GLU A O 1
ATOM 792 N N . THR A 1 97 ? 12.053 -7.519 10.123 1.00 69.75 97 THR A N 1
ATOM 793 C CA . THR A 1 97 ? 12.442 -8.886 9.755 1.00 69.75 97 THR A CA 1
ATOM 794 C C . THR A 1 97 ? 11.603 -9.373 8.567 1.00 69.75 97 THR A C 1
ATOM 796 O O . THR A 1 97 ? 10.460 -8.950 8.374 1.00 69.75 97 THR A O 1
ATOM 799 N N . LEU A 1 98 ? 12.120 -10.317 7.769 1.00 67.31 98 LEU A N 1
ATOM 800 C CA . LEU A 1 98 ? 11.349 -10.927 6.671 1.00 67.31 98 LEU A CA 1
ATOM 801 C C . LEU A 1 98 ? 9.999 -11.490 7.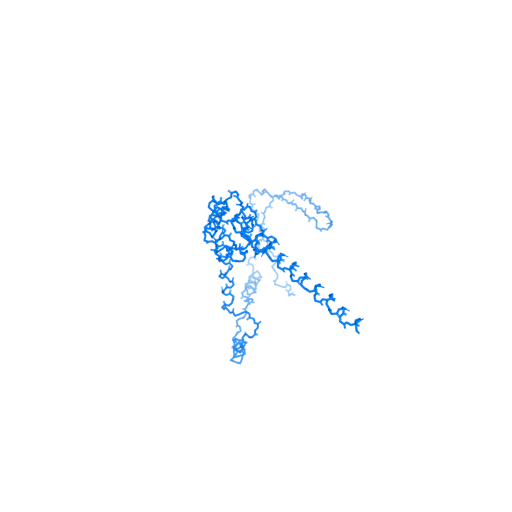154 1.00 67.31 98 LEU A C 1
ATOM 803 O O . LEU A 1 98 ? 8.993 -11.355 6.458 1.00 67.31 98 LEU A O 1
ATOM 807 N N . LYS A 1 99 ? 9.961 -12.017 8.386 1.00 69.88 99 LYS A N 1
ATOM 808 C CA . LYS A 1 99 ? 8.738 -12.483 9.054 1.00 69.88 99 LYS A CA 1
ATOM 809 C C . LYS A 1 99 ? 7.754 -11.345 9.324 1.00 69.88 99 LYS A C 1
ATOM 811 O O . LYS A 1 99 ? 6.552 -11.534 9.158 1.00 69.88 99 LYS A O 1
ATOM 816 N N . ASP A 1 100 ? 8.229 -10.165 9.709 1.00 74.69 100 ASP A N 1
ATOM 817 C CA . ASP A 1 100 ? 7.373 -8.992 9.913 1.00 74.69 100 ASP A CA 1
ATOM 818 C C . ASP A 1 100 ? 6.826 -8.468 8.583 1.00 74.69 100 ASP A C 1
ATOM 820 O O . ASP A 1 100 ? 5.637 -8.155 8.479 1.00 74.69 100 ASP A O 1
ATOM 824 N N . ARG A 1 101 ? 7.645 -8.491 7.523 1.00 73.44 101 ARG A N 1
ATOM 825 C CA . ARG A 1 101 ? 7.203 -8.148 6.165 1.00 73.44 101 ARG A CA 1
ATOM 826 C C . ARG A 1 101 ? 6.123 -9.105 5.659 1.00 73.44 101 ARG A C 1
ATOM 828 O O . ARG A 1 101 ? 5.144 -8.663 5.057 1.00 73.44 101 ARG A O 1
ATOM 835 N N . GLU A 1 102 ? 6.268 -10.403 5.912 1.00 76.88 102 GLU A N 1
ATOM 836 C CA . GLU A 1 102 ? 5.261 -11.417 5.578 1.00 76.88 102 GLU A CA 1
ATOM 837 C C . GLU A 1 102 ? 3.986 -11.268 6.407 1.00 76.88 102 GLU A C 1
ATOM 839 O O . GLU A 1 102 ? 2.895 -11.259 5.838 1.00 76.88 102 GLU A O 1
ATOM 844 N N . LYS A 1 103 ? 4.094 -11.047 7.724 1.00 79.69 103 LYS A N 1
ATOM 845 C CA . LYS A 1 103 ? 2.938 -10.747 8.586 1.00 79.69 103 LYS A CA 1
ATOM 846 C C . LYS A 1 103 ? 2.184 -9.511 8.102 1.00 79.69 103 LYS A C 1
ATOM 848 O O . LYS A 1 103 ? 0.955 -9.511 8.064 1.00 79.69 103 LYS A O 1
ATOM 853 N N . ARG A 1 104 ? 2.900 -8.464 7.686 1.00 76.25 104 ARG A N 1
ATOM 854 C CA . ARG A 1 104 ? 2.305 -7.228 7.165 1.00 76.25 104 ARG A CA 1
ATOM 855 C C . ARG A 1 104 ? 1.632 -7.436 5.811 1.00 76.25 104 ARG A C 1
ATOM 857 O O . ARG A 1 104 ? 0.546 -6.900 5.591 1.00 76.25 104 ARG A O 1
ATOM 864 N N . LYS A 1 105 ? 2.232 -8.236 4.923 1.00 78.31 105 LYS A N 1
ATOM 865 C CA . LYS A 1 105 ? 1.606 -8.647 3.656 1.00 78.31 105 LYS A CA 1
ATOM 866 C C . LYS A 1 105 ? 0.336 -9.458 3.901 1.00 78.31 105 LYS A C 1
ATOM 868 O O . LYS A 1 105 ? -0.695 -9.099 3.346 1.00 78.31 105 LYS A O 1
ATOM 873 N N . LYS A 1 106 ? 0.386 -10.452 4.790 1.00 76.06 106 LYS A N 1
ATOM 874 C CA . LYS A 1 106 ? -0.769 -11.280 5.158 1.00 76.06 106 LYS A CA 1
ATOM 875 C C . LYS A 1 106 ? -1.903 -10.437 5.746 1.00 76.06 106 LYS A C 1
ATOM 877 O O . LYS A 1 106 ? -3.021 -10.505 5.261 1.00 76.06 106 LYS A O 1
ATOM 882 N N . LYS A 1 107 ? -1.594 -9.526 6.678 1.00 75.88 107 LYS A N 1
ATOM 883 C CA . LYS A 1 107 ? -2.575 -8.577 7.236 1.00 75.88 107 LYS A CA 1
ATOM 884 C C . LYS A 1 107 ? -3.199 -7.670 6.166 1.00 75.88 107 LYS A C 1
ATOM 886 O O . LYS A 1 107 ? -4.378 -7.344 6.252 1.00 75.88 107 LYS A O 1
ATOM 891 N N . LYS A 1 108 ? -2.424 -7.247 5.160 1.00 73.56 108 LYS A N 1
ATOM 892 C CA . LYS A 1 108 ? -2.919 -6.423 4.043 1.00 73.56 108 LYS A CA 1
ATOM 893 C C . LYS A 1 108 ? -3.780 -7.225 3.063 1.00 73.56 108 LYS A C 1
ATOM 895 O O . LYS A 1 108 ? -4.718 -6.668 2.506 1.00 73.56 108 LYS A O 1
ATOM 900 N N . GLU A 1 109 ? -3.452 -8.492 2.835 1.00 69.50 109 GLU A N 1
ATOM 901 C CA . GLU A 1 109 ? -4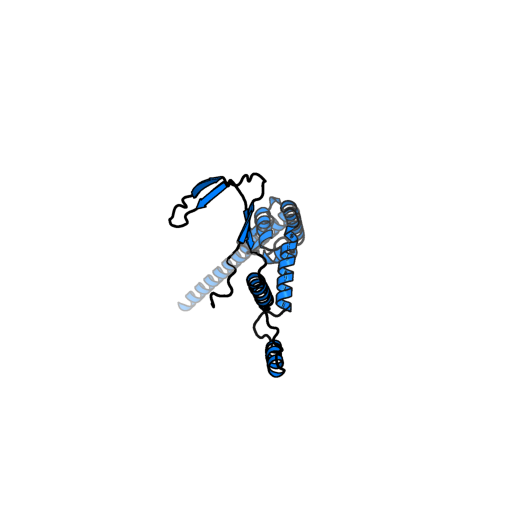.228 -9.400 1.989 1.00 69.50 109 GLU A CA 1
ATOM 902 C C . GLU A 1 109 ? -5.549 -9.791 2.659 1.00 69.50 109 GLU A C 1
ATOM 904 O O . GLU A 1 109 ? -6.599 -9.652 2.040 1.00 69.50 109 GLU A O 1
ATOM 909 N N . ASP A 1 110 ? -5.526 -10.151 3.945 1.00 66.44 110 ASP A N 1
ATOM 910 C CA . ASP A 1 110 ? -6.738 -10.432 4.723 1.00 66.44 110 ASP A CA 1
ATOM 911 C C . ASP A 1 110 ? -7.674 -9.212 4.760 1.00 66.44 110 ASP A C 1
ATOM 913 O O . ASP A 1 110 ? -8.881 -9.351 4.590 1.00 66.44 110 ASP A O 1
ATOM 917 N N . ALA A 1 111 ? -7.127 -7.994 4.847 1.00 64.19 111 ALA A N 1
ATOM 918 C CA . ALA A 1 111 ? -7.925 -6.770 4.753 1.00 64.19 111 ALA A CA 1
ATOM 919 C C . ALA A 1 111 ? -8.569 -6.547 3.366 1.00 64.19 111 ALA A C 1
ATOM 921 O O . ALA A 1 111 ? -9.544 -5.804 3.258 1.00 64.19 111 ALA A O 1
ATOM 922 N N . ARG A 1 112 ? -8.027 -7.156 2.301 1.00 63.94 112 ARG A N 1
ATOM 923 C CA . ARG A 1 112 ? -8.526 -7.042 0.919 1.00 63.94 112 ARG A CA 1
ATOM 924 C C . ARG A 1 112 ? -9.528 -8.126 0.541 1.00 63.94 112 ARG A C 1
ATOM 926 O O . ARG A 1 112 ? -10.323 -7.878 -0.354 1.00 63.94 112 ARG A O 1
ATOM 933 N N . ARG A 1 113 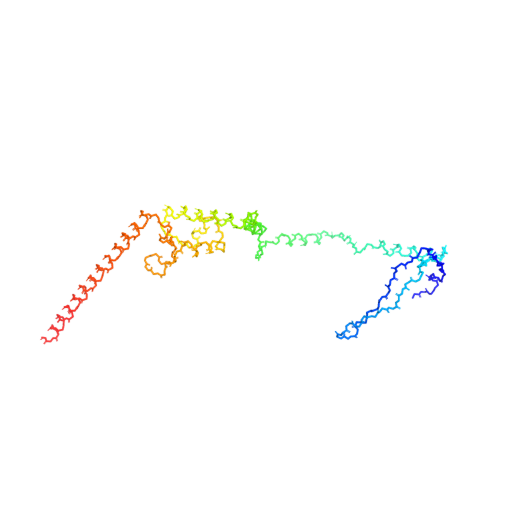? -9.546 -9.276 1.222 1.00 60.59 113 ARG A N 1
ATOM 934 C CA . ARG A 1 113 ? -10.492 -10.377 0.936 1.00 60.59 113 ARG A CA 1
ATOM 935 C C . ARG A 1 113 ? -11.966 -9.975 1.070 1.00 60.59 113 ARG A C 1
ATOM 937 O O . ARG A 1 113 ? -12.832 -10.626 0.506 1.00 60.59 113 ARG A O 1
ATOM 944 N N . HIS A 1 114 ? -12.256 -8.874 1.760 1.00 57.38 114 HIS A N 1
ATOM 945 C CA . HIS A 1 114 ? -13.604 -8.312 1.861 1.00 57.38 114 HIS A CA 1
ATOM 946 C C . HIS A 1 114 ? -14.031 -7.446 0.658 1.00 57.38 114 HIS A C 1
ATOM 948 O O . HIS A 1 114 ? -15.177 -7.010 0.630 1.00 57.38 114 HIS A O 1
ATOM 954 N N . LEU A 1 115 ? -13.147 -7.165 -0.315 1.00 57.78 115 LEU A N 1
ATOM 955 C CA . LEU A 1 115 ? -13.487 -6.366 -1.506 1.00 57.78 115 LEU A CA 1
ATOM 956 C C . LEU A 1 115 ? -14.182 -7.166 -2.623 1.00 57.78 115 LEU A C 1
ATOM 958 O O . LEU A 1 115 ? -14.770 -6.541 -3.500 1.00 57.78 115 LEU A O 1
ATOM 962 N N . ASP A 1 116 ? -14.128 -8.501 -2.598 1.00 58.81 116 ASP A N 1
ATOM 963 C CA . ASP A 1 116 ? -14.680 -9.344 -3.674 1.00 58.81 116 ASP A CA 1
ATOM 964 C C . ASP A 1 116 ? -16.196 -9.594 -3.538 1.00 58.81 116 ASP A C 1
ATOM 966 O O . ASP A 1 116 ? -16.826 -10.121 -4.452 1.00 58.81 116 ASP A O 1
ATOM 970 N N . VAL A 1 117 ? -16.804 -9.193 -2.415 1.00 67.38 117 VAL A N 1
ATOM 971 C CA . VAL A 1 117 ? -18.254 -9.287 -2.182 1.00 67.38 117 VAL A CA 1
ATOM 972 C C . VAL A 1 117 ? -18.907 -7.936 -2.497 1.00 67.38 117 VAL A C 1
ATOM 974 O O . VAL A 1 117 ? -18.401 -6.905 -2.037 1.00 67.38 117 VAL A O 1
ATOM 977 N N . PRO A 1 118 ? -20.046 -7.890 -3.220 1.00 76.19 118 PRO A N 1
ATOM 978 C CA . PRO A 1 118 ? -20.803 -6.658 -3.413 1.00 76.19 118 PRO A CA 1
ATOM 979 C C . PRO A 1 118 ? -21.039 -5.940 -2.077 1.00 76.19 118 PRO A C 1
ATOM 981 O O . PRO A 1 118 ? -21.530 -6.533 -1.114 1.00 76.19 118 PRO A O 1
ATOM 984 N N . SER A 1 119 ? -20.700 -4.647 -2.009 1.00 72.50 119 SER A N 1
ATOM 985 C CA . SER A 1 119 ? -20.657 -3.875 -0.753 1.00 72.50 119 SER A CA 1
ATOM 986 C C . SER A 1 119 ? -21.949 -3.975 0.080 1.00 72.50 119 SER A C 1
ATOM 988 O O . SER A 1 119 ? -21.895 -4.033 1.308 1.00 72.50 119 SER A O 1
ATOM 990 N N . ALA A 1 120 ? -23.107 -4.077 -0.581 1.00 78.06 120 ALA A N 1
ATOM 991 C CA . ALA A 1 120 ? -24.409 -4.216 0.068 1.00 78.06 120 ALA A CA 1
ATOM 992 C C . ALA A 1 120 ? -24.616 -5.574 0.768 1.00 78.06 120 ALA A C 1
ATOM 994 O O . ALA A 1 120 ? -25.197 -5.625 1.853 1.00 78.06 120 ALA A O 1
ATOM 995 N N . GLU A 1 121 ? -24.150 -6.678 0.182 1.00 82.69 121 GLU A N 1
ATOM 996 C CA . GLU A 1 121 ? -24.254 -8.009 0.798 1.00 82.69 121 GLU A CA 1
ATOM 997 C C . GLU A 1 121 ? -23.318 -8.116 1.999 1.00 82.69 121 GLU A C 1
ATOM 999 O O . GLU A 1 121 ? -23.725 -8.556 3.075 1.00 82.69 121 GLU A O 1
ATOM 1004 N N . TYR A 1 122 ? -22.096 -7.601 1.857 1.00 82.00 122 TYR A N 1
ATOM 1005 C CA . TYR A 1 122 ? -21.132 -7.550 2.949 1.00 82.00 122 TYR A CA 1
ATOM 1006 C C . TYR A 1 122 ? -21.664 -6.768 4.160 1.00 82.00 122 TYR A C 1
ATOM 1008 O O . TYR A 1 122 ? -21.607 -7.259 5.288 1.00 82.00 122 TYR A O 1
ATOM 1016 N N . GLN A 1 123 ? -22.268 -5.594 3.941 1.00 85.25 123 GLN A N 1
ATOM 1017 C CA . GLN A 1 123 ? -22.884 -4.813 5.019 1.00 85.25 123 GLN A CA 1
ATOM 1018 C C . GLN A 1 123 ? -24.011 -5.572 5.730 1.00 85.25 123 GLN A C 1
ATOM 1020 O O . GLN A 1 123 ? -24.102 -5.511 6.958 1.00 85.25 123 GLN A O 1
ATOM 1025 N N . LYS A 1 124 ? -24.840 -6.331 4.997 1.00 87.00 124 LYS A N 1
ATOM 1026 C CA . LYS A 1 124 ? -25.876 -7.186 5.601 1.00 87.00 124 LYS A CA 1
ATOM 1027 C C . LYS A 1 124 ? -25.265 -8.281 6.477 1.00 87.00 124 LYS A C 1
ATOM 1029 O O . LYS A 1 124 ? -25.738 -8.494 7.593 1.00 87.00 124 LYS A O 1
ATOM 1034 N N . HIS A 1 125 ? -24.201 -8.939 6.018 1.00 88.38 125 HIS A N 1
ATOM 1035 C CA . HIS A 1 125 ? -23.509 -9.967 6.800 1.00 88.38 125 HIS A CA 1
ATOM 1036 C C . HIS A 1 125 ? -22.879 -9.406 8.076 1.00 88.38 125 HIS A C 1
ATOM 1038 O O . HIS A 1 125 ? -23.075 -9.973 9.153 1.00 88.38 125 HIS A O 1
ATOM 1044 N N . VAL A 1 126 ? -22.185 -8.269 7.981 1.00 89.38 126 VAL A N 1
ATOM 1045 C CA . VAL A 1 126 ? -21.589 -7.609 9.151 1.00 89.38 126 VAL A CA 1
ATOM 1046 C C . VAL A 1 126 ? -22.678 -7.148 10.121 1.00 89.38 126 VAL A C 1
ATOM 1048 O O . VAL A 1 126 ? -22.552 -7.365 11.323 1.00 89.38 126 VAL A O 1
ATOM 1051 N N . ARG A 1 127 ? -23.796 -6.602 9.625 1.00 90.94 127 ARG A N 1
ATOM 1052 C CA . ARG A 1 127 ? -24.946 -6.229 10.462 1.00 90.94 127 ARG A CA 1
ATOM 1053 C C . ARG A 1 127 ? -25.503 -7.428 11.239 1.00 90.94 127 ARG A C 1
ATOM 1055 O O . ARG A 1 127 ? -25.739 -7.321 12.439 1.00 90.94 127 ARG A O 1
ATOM 1062 N N . LEU A 1 128 ? -25.669 -8.580 10.588 1.00 91.94 128 LEU A N 1
ATOM 1063 C CA . LEU A 1 128 ? -26.101 -9.812 11.260 1.00 91.94 128 LEU A CA 1
ATOM 1064 C C . LEU A 1 128 ? -25.082 -10.293 12.301 1.00 91.94 128 LEU A C 1
ATOM 1066 O O . LEU A 1 128 ? -25.478 -10.749 13.372 1.00 91.94 128 LEU A O 1
ATOM 1070 N N . ALA A 1 129 ? -23.783 -10.181 12.015 1.00 91.50 129 ALA A N 1
ATOM 1071 C CA . ALA A 1 129 ? -22.730 -10.522 12.970 1.00 91.50 129 ALA A CA 1
ATOM 1072 C C . ALA A 1 129 ? -22.762 -9.612 14.210 1.00 91.50 129 ALA A C 1
ATOM 1074 O O . ALA A 1 129 ? -22.642 -10.108 15.329 1.00 91.50 129 ALA A O 1
ATOM 1075 N N . VAL A 1 130 ? -23.001 -8.308 14.027 1.00 92.56 130 VAL A N 1
ATOM 1076 C CA . VAL A 1 130 ? -23.192 -7.354 15.131 1.00 92.56 130 VAL A CA 1
ATOM 1077 C C . VAL A 1 130 ? -24.395 -7.756 15.986 1.00 92.56 130 VAL A C 1
ATOM 1079 O O . VAL A 1 130 ? -24.258 -7.871 17.200 1.00 92.56 130 VAL A O 1
ATOM 1082 N N . PHE A 1 131 ? -25.550 -8.059 15.383 1.00 93.31 131 PHE A N 1
ATOM 1083 C CA . PHE A 1 131 ? -26.720 -8.511 16.146 1.00 93.31 131 PHE A CA 1
ATOM 1084 C C . PHE A 1 131 ? -26.469 -9.806 16.924 1.00 93.31 131 PHE A C 1
ATOM 1086 O O . PHE A 1 131 ? -26.922 -9.932 18.059 1.00 93.31 131 PHE A O 1
ATOM 1093 N N . LYS A 1 132 ? -25.712 -10.750 16.353 1.00 92.75 132 LYS A N 1
ATOM 1094 C CA . LYS A 1 132 ? -25.304 -11.973 17.061 1.00 92.75 132 LYS A CA 1
ATOM 1095 C C . LYS A 1 132 ? -24.391 -11.680 18.251 1.00 92.75 132 LYS A C 1
ATOM 1097 O O . LYS A 1 132 ? -24.570 -12.300 19.292 1.00 92.75 132 LYS A O 1
ATOM 1102 N N . ALA A 1 133 ? -23.455 -10.738 18.124 1.00 92.69 133 ALA A N 1
ATOM 1103 C CA . ALA A 1 133 ? -22.610 -10.324 19.244 1.00 92.69 133 ALA A CA 1
ATOM 1104 C C . ALA A 1 133 ? -23.467 -9.766 20.393 1.00 92.69 133 ALA A C 1
ATOM 1106 O O . ALA A 1 133 ? -23.362 -10.224 21.528 1.00 92.69 133 ALA A O 1
ATOM 1107 N N . PHE A 1 134 ? -24.410 -8.874 20.078 1.00 92.44 134 PHE A N 1
ATOM 1108 C CA . PHE A 1 134 ? -25.315 -8.283 21.070 1.00 92.44 134 PHE A CA 1
ATOM 1109 C C . PHE A 1 134 ? -26.357 -9.246 21.663 1.00 92.44 134 PHE A C 1
ATOM 1111 O O . PHE A 1 134 ? -27.050 -8.900 22.620 1.00 92.44 134 PHE A O 1
ATOM 1118 N N . ALA A 1 135 ? -26.482 -10.459 21.122 1.00 89.19 135 ALA A N 1
ATOM 1119 C CA . ALA A 1 135 ? -27.272 -11.516 21.746 1.00 89.19 135 ALA A CA 1
ATOM 1120 C C . ALA A 1 135 ? -26.539 -12.160 22.937 1.00 89.19 135 ALA A C 1
ATOM 1122 O O . ALA A 1 135 ? -27.192 -12.698 23.826 1.00 89.19 135 ALA A O 1
ATOM 1123 N N . ILE A 1 136 ? -25.201 -12.105 22.953 1.00 90.25 136 ILE A N 1
ATOM 1124 C CA . ILE A 1 136 ? -24.360 -12.672 24.017 1.00 90.25 136 ILE A CA 1
ATOM 1125 C C . ILE A 1 136 ? -24.179 -11.657 25.149 1.00 90.25 136 ILE A C 1
ATOM 1127 O O . ILE A 1 136 ? -24.310 -12.009 26.317 1.00 90.25 136 ILE A O 1
ATOM 1131 N N . GLN A 1 137 ? -23.888 -10.400 24.807 1.00 88.62 137 GLN A N 1
ATOM 1132 C CA . GLN A 1 137 ? -23.640 -9.331 25.774 1.00 88.62 137 GLN A CA 1
ATOM 1133 C C . GLN A 1 137 ? -24.322 -8.034 25.330 1.00 88.62 137 GLN A C 1
ATOM 1135 O O . GLN A 1 137 ? -24.312 -7.691 24.152 1.00 88.62 137 GLN A O 1
ATOM 1140 N N . ALA A 1 138 ? -24.907 -7.294 26.273 1.00 88.69 138 ALA A N 1
ATOM 1141 C CA . ALA A 1 138 ? -25.697 -6.099 25.967 1.00 88.69 138 ALA A CA 1
ATOM 1142 C C . ALA A 1 138 ? -24.861 -4.873 25.543 1.00 88.69 138 ALA A C 1
ATOM 1144 O O . ALA A 1 138 ? -25.372 -4.017 24.819 1.00 88.69 138 ALA A O 1
ATOM 1145 N N . HIS A 1 139 ? -23.590 -4.814 25.957 1.00 91.56 139 HIS A N 1
ATOM 1146 C CA . HIS A 1 139 ? -22.693 -3.666 25.793 1.00 91.56 139 HIS A CA 1
ATOM 1147 C C . HIS A 1 139 ? -21.327 -4.117 25.266 1.00 91.56 139 HIS A C 1
ATOM 1149 O O . HIS A 1 139 ? -20.799 -5.119 25.747 1.00 91.56 139 HIS A O 1
ATOM 1155 N N . TYR A 1 140 ? -20.722 -3.373 24.336 1.00 93.75 140 TYR A N 1
ATOM 1156 C CA . TYR A 1 140 ? -19.376 -3.668 23.817 1.00 93.75 140 TYR A CA 1
ATOM 1157 C C . TYR A 1 140 ? -18.522 -2.414 23.643 1.00 93.75 140 TYR A C 1
ATOM 1159 O O . TYR A 1 140 ? -19.010 -1.381 23.180 1.00 93.75 140 TYR A O 1
ATOM 1167 N N . PHE A 1 141 ? -17.214 -2.512 23.894 1.00 93.38 141 PHE A N 1
ATOM 1168 C CA . PHE A 1 141 ? -16.278 -1.500 23.399 1.00 93.38 141 PHE A CA 1
ATOM 1169 C C . PHE A 1 141 ? -16.109 -1.614 21.878 1.00 93.38 141 PHE A C 1
ATOM 1171 O O . PHE A 1 141 ? -16.188 -2.701 21.305 1.00 93.38 141 PHE A O 1
ATOM 1178 N N . GLY A 1 142 ? -15.821 -0.497 21.202 1.00 88.06 142 GLY A N 1
ATOM 1179 C CA . GLY A 1 142 ? -15.630 -0.500 19.744 1.00 88.06 142 GLY A CA 1
ATOM 1180 C C . GLY A 1 142 ? -14.528 -1.468 19.291 1.00 88.06 142 GLY A C 1
ATOM 1181 O O . GLY A 1 142 ? -14.702 -2.211 18.323 1.00 88.06 142 GLY A O 1
ATOM 1182 N N . ASP A 1 143 ? -13.408 -1.500 20.019 1.00 90.62 143 ASP A N 1
ATOM 1183 C CA . ASP A 1 143 ? -12.277 -2.384 19.715 1.00 90.62 143 ASP A CA 1
ATOM 1184 C C . ASP A 1 143 ? -12.623 -3.860 19.935 1.00 90.62 143 ASP A C 1
ATOM 1186 O O . ASP A 1 143 ? -12.207 -4.717 19.154 1.00 90.62 143 ASP A O 1
ATOM 1190 N N . GLU A 1 144 ? -13.419 -4.171 20.956 1.00 91.75 144 GLU A N 1
ATOM 1191 C CA . GLU A 1 144 ? -13.911 -5.527 21.211 1.00 91.75 144 GLU A CA 1
ATOM 1192 C C . GLU A 1 144 ? -14.875 -5.979 20.122 1.00 91.75 144 GLU A C 1
ATOM 1194 O O . GLU A 1 144 ? -14.708 -7.069 19.576 1.00 91.75 144 GLU A O 1
ATOM 1199 N N . LEU A 1 145 ? -15.815 -5.118 19.725 1.00 91.25 145 LEU A N 1
ATOM 1200 C CA . LEU A 1 145 ? -16.769 -5.427 18.666 1.00 91.25 145 LEU A CA 1
ATOM 1201 C C . LEU A 1 145 ? -16.049 -5.711 17.339 1.00 91.25 145 LEU A C 1
ATOM 1203 O O . LEU A 1 145 ? -16.434 -6.629 16.615 1.00 91.25 145 LEU A O 1
ATOM 1207 N N . SER A 1 146 ? -14.952 -4.998 17.052 1.00 90.62 146 SER A N 1
ATOM 1208 C CA . SER A 1 146 ? -14.108 -5.269 15.878 1.00 90.62 146 SER A CA 1
ATOM 1209 C C . SER A 1 146 ? -13.445 -6.653 15.911 1.00 90.62 146 SER A C 1
ATOM 1211 O O . SER A 1 146 ? -13.342 -7.320 14.882 1.00 90.62 146 SER A O 1
ATOM 1213 N N . LYS A 1 147 ? -13.051 -7.131 17.100 1.00 90.12 147 LYS A N 1
ATOM 1214 C CA . LYS A 1 147 ? -12.455 -8.462 17.290 1.00 90.12 147 LYS A CA 1
ATOM 1215 C C . LYS A 1 147 ? -13.506 -9.564 17.183 1.00 90.12 147 LYS A C 1
ATOM 1217 O O . LYS A 1 147 ? -13.275 -10.542 16.480 1.00 90.12 147 LYS A O 1
ATOM 1222 N N . VAL A 1 148 ? -14.658 -9.390 17.835 1.00 90.25 148 VAL A N 1
ATOM 1223 C CA . VAL A 1 148 ? -15.760 -10.372 17.845 1.00 90.25 148 VAL A CA 1
ATOM 1224 C C . VAL A 1 148 ? -16.351 -10.561 16.447 1.00 90.25 148 VAL A C 1
ATOM 1226 O O . VAL A 1 148 ? -16.618 -11.684 16.033 1.00 90.25 148 VAL A O 1
ATOM 1229 N N . THR A 1 149 ? -16.516 -9.475 15.690 1.00 87.56 149 THR A N 1
ATOM 1230 C CA . THR A 1 149 ? -17.047 -9.528 14.316 1.00 87.56 149 THR A CA 1
ATOM 1231 C C . THR A 1 149 ? -15.987 -9.851 13.261 1.00 87.56 149 THR A C 1
ATOM 1233 O O . THR A 1 149 ? -16.317 -9.917 12.078 1.00 87.56 149 THR A O 1
ATOM 1236 N N . ALA A 1 150 ? -14.718 -10.007 13.662 1.00 86.44 150 ALA A N 1
ATOM 1237 C CA . ALA A 1 150 ? -13.559 -10.141 12.775 1.00 86.44 150 ALA A CA 1
ATOM 1238 C C . ALA A 1 150 ? -13.506 -9.075 11.657 1.00 86.44 150 ALA A C 1
ATOM 1240 O O . ALA A 1 150 ? -12.937 -9.304 10.592 1.00 86.44 150 ALA A O 1
ATOM 1241 N N . THR A 1 151 ? -14.106 -7.904 11.896 1.00 84.56 151 THR A N 1
ATOM 1242 C CA . THR A 1 151 ? -14.276 -6.836 10.907 1.00 84.56 151 THR A CA 1
ATOM 1243 C C . THR A 1 151 ? -13.459 -5.617 11.319 1.00 84.56 151 THR A C 1
ATOM 1245 O O . THR A 1 151 ? -13.468 -5.192 12.474 1.00 84.56 151 THR A O 1
ATOM 1248 N N . GLY A 1 152 ? -12.748 -5.012 10.366 1.00 84.94 152 GLY A N 1
ATOM 1249 C CA . GLY A 1 152 ? -11.953 -3.814 10.633 1.00 84.94 152 GLY A CA 1
ATOM 1250 C C . GLY A 1 152 ? -12.813 -2.620 11.073 1.00 84.94 152 GLY A C 1
ATOM 1251 O O . GLY A 1 152 ? -13.868 -2.351 10.497 1.00 84.94 152 GLY A O 1
ATOM 1252 N N . MET A 1 153 ? -12.318 -1.838 12.038 1.00 85.00 153 MET A N 1
ATOM 1253 C CA . MET A 1 153 ? -13.029 -0.686 12.620 1.00 85.00 153 MET A CA 1
ATOM 1254 C C . MET A 1 153 ? -13.561 0.313 11.575 1.00 85.00 153 MET A C 1
ATOM 1256 O O . MET A 1 153 ? -14.647 0.861 11.736 1.00 85.00 153 MET A O 1
ATOM 1260 N N . GLN A 1 154 ? -12.819 0.551 10.489 1.00 85.88 154 GLN A N 1
ATOM 1261 C CA . GLN A 1 154 ? -13.225 1.490 9.433 1.00 85.88 154 GLN A CA 1
ATOM 1262 C C . GLN A 1 154 ? -14.522 1.067 8.729 1.00 85.88 154 GLN A C 1
ATOM 1264 O O . GLN A 1 154 ? -15.361 1.914 8.441 1.00 85.88 154 GLN A O 1
ATOM 1269 N N . GLN A 1 155 ? -14.695 -0.233 8.485 1.00 83.19 155 GLN A N 1
ATOM 1270 C CA . GLN A 1 155 ? -15.886 -0.786 7.835 1.00 83.19 155 GLN A CA 1
ATOM 1271 C C . GLN A 1 155 ? -17.042 -0.961 8.821 1.00 83.19 155 GLN A C 1
ATOM 1273 O O . GLN A 1 155 ? -18.205 -0.863 8.443 1.00 83.19 155 GLN A O 1
ATOM 1278 N N . LEU A 1 156 ? -16.716 -1.197 10.091 1.00 89.12 156 LEU A N 1
ATOM 1279 C CA . LEU A 1 156 ? -17.699 -1.395 11.145 1.00 89.12 156 LEU A CA 1
ATOM 1280 C C . LEU A 1 156 ? -18.358 -0.073 11.582 1.00 89.12 156 LEU A C 1
ATOM 1282 O O . LEU A 1 156 ? -19.543 -0.058 11.899 1.00 89.12 156 LEU A O 1
ATOM 1286 N N . ARG A 1 157 ? -17.626 1.052 11.545 1.00 89.94 157 ARG A N 1
ATOM 1287 C CA . ARG A 1 157 ? -18.123 2.391 11.923 1.00 89.94 157 ARG A CA 1
ATOM 1288 C C . ARG A 1 157 ? -19.469 2.804 11.301 1.00 89.94 157 ARG A C 1
ATOM 1290 O O . ARG A 1 157 ? -20.332 3.200 12.083 1.00 89.94 157 ARG A O 1
ATOM 1297 N N . PRO A 1 158 ? -19.691 2.735 9.971 1.00 89.75 158 PRO A N 1
ATOM 1298 C CA . PRO A 1 158 ? -20.980 3.119 9.385 1.00 89.75 158 PRO A CA 1
ATOM 1299 C C . PRO A 1 158 ? -22.139 2.268 9.926 1.00 89.75 158 PRO A C 1
ATOM 1301 O O . PRO A 1 158 ? -23.195 2.801 10.260 1.00 89.75 158 PRO A O 1
ATOM 1304 N N . ILE A 1 159 ? -21.916 0.966 10.119 1.00 90.75 159 ILE A N 1
ATOM 1305 C CA . ILE A 1 159 ? -22.926 0.042 10.653 1.00 90.75 159 ILE A CA 1
ATOM 1306 C C . ILE A 1 159 ? -23.198 0.335 12.134 1.00 90.75 159 ILE A C 1
ATOM 1308 O O . ILE A 1 159 ? -24.354 0.393 12.545 1.00 90.75 159 ILE A O 1
ATOM 1312 N N . ILE A 1 160 ? -22.151 0.587 12.929 1.00 91.81 160 ILE A N 1
ATOM 1313 C CA . ILE A 1 160 ? -22.290 0.997 14.334 1.00 91.81 160 ILE A CA 1
ATOM 1314 C C . ILE A 1 160 ? -23.101 2.291 14.432 1.00 91.81 160 ILE A C 1
ATOM 1316 O O . ILE A 1 160 ? -23.991 2.370 15.268 1.00 91.81 160 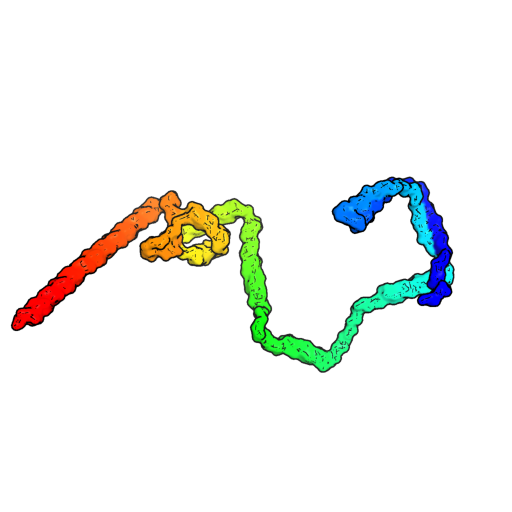ILE A O 1
ATOM 1320 N N . SER A 1 161 ? -22.843 3.294 13.585 1.00 91.19 161 SER A N 1
ATOM 1321 C CA . SER A 1 161 ? -23.599 4.557 13.633 1.00 91.19 161 SER A CA 1
ATOM 1322 C C . SER A 1 161 ? -25.083 4.396 13.284 1.00 91.19 161 SER A C 1
ATOM 1324 O O . SER A 1 161 ? -25.936 5.136 13.782 1.00 91.19 161 SER A O 1
ATOM 1326 N N . GLU A 1 162 ? -25.408 3.413 12.446 1.00 91.50 162 GLU A N 1
ATOM 1327 C CA . GLU A 1 162 ? -26.780 3.130 12.039 1.00 91.50 162 GLU A CA 1
ATOM 1328 C C . GLU A 1 162 ? -27.542 2.343 13.115 1.00 91.50 162 GLU A C 1
ATOM 1330 O O . GLU A 1 162 ? -28.666 2.709 13.462 1.00 91.50 162 GLU A O 1
ATOM 1335 N N . VAL A 1 163 ? -26.925 1.300 13.676 1.00 91.94 163 VAL A N 1
ATOM 1336 C CA . VAL A 1 163 ? -27.608 0.295 14.510 1.00 91.94 163 VAL A CA 1
ATOM 1337 C C . VAL A 1 163 ? -27.392 0.509 16.011 1.00 91.94 163 VAL A C 1
ATOM 1339 O O . VAL A 1 163 ? -28.266 0.173 16.814 1.00 91.94 163 VAL A O 1
ATOM 1342 N N . CYS A 1 164 ? -26.258 1.087 16.404 1.00 92.56 164 CYS A N 1
ATOM 1343 C CA . CYS A 1 164 ? -25.867 1.242 17.800 1.00 92.56 164 CYS A CA 1
ATOM 1344 C C . CYS A 1 164 ? -25.960 2.703 18.277 1.00 92.56 164 CYS A C 1
ATOM 1346 O O . CYS A 1 164 ? -25.887 3.655 17.499 1.00 92.56 164 CYS A O 1
ATOM 1348 N N . ALA A 1 165 ? -26.109 2.874 19.586 1.00 92.19 165 ALA A N 1
ATOM 1349 C CA . ALA A 1 165 ? -25.990 4.124 20.316 1.00 92.19 165 ALA A CA 1
ATOM 1350 C C . ALA A 1 165 ? -24.704 4.097 21.152 1.00 92.19 165 ALA A C 1
ATOM 1352 O O . ALA A 1 165 ? -24.339 3.066 21.711 1.00 92.19 165 ALA A O 1
ATOM 1353 N N . TYR A 1 166 ? -24.005 5.228 21.214 1.00 93.69 166 TYR A N 1
ATOM 1354 C CA . TYR A 1 166 ? -22.788 5.370 22.009 1.00 93.69 166 TYR A CA 1
ATOM 1355 C C . TYR A 1 166 ? -23.110 5.946 23.388 1.00 93.69 166 TYR A C 1
ATOM 1357 O O . TYR A 1 166 ? -23.689 7.034 23.484 1.00 93.69 166 TYR A O 1
ATOM 1365 N N . ASN A 1 167 ? -22.681 5.257 24.442 1.00 90.62 167 ASN A N 1
ATOM 1366 C CA . ASN A 1 167 ? -22.900 5.678 25.819 1.00 90.62 167 ASN A CA 1
ATOM 1367 C C . ASN A 1 167 ? -21.826 6.681 26.253 1.00 90.62 167 ASN A C 1
ATOM 1369 O O . ASN A 1 167 ? -20.647 6.353 26.399 1.00 90.62 167 ASN A O 1
ATOM 1373 N N . LYS A 1 168 ? -22.238 7.935 26.469 1.00 90.69 168 LYS A N 1
ATOM 1374 C CA . LYS A 1 168 ? -21.338 9.027 26.885 1.00 90.69 168 LYS A CA 1
ATOM 1375 C C . LYS A 1 168 ? -21.159 9.134 28.401 1.00 90.69 168 LYS A C 1
ATOM 1377 O O . LYS A 1 168 ? -20.199 9.759 28.837 1.00 90.69 168 LYS A O 1
ATOM 1382 N N . SER A 1 169 ? -22.069 8.560 29.181 1.00 83.88 169 SER A N 1
ATOM 1383 C CA . SER A 1 169 ? -22.136 8.708 30.637 1.00 83.88 169 SER A CA 1
ATOM 1384 C C . SER A 1 169 ? -22.716 7.455 31.292 1.00 83.88 169 SER A C 1
ATOM 1386 O O . SER A 1 169 ? -23.387 6.664 30.628 1.00 83.88 169 SER A O 1
ATOM 1388 N N . GLY A 1 170 ? -22.482 7.302 32.596 1.00 83.81 170 GLY A N 1
ATOM 1389 C CA . GLY A 1 170 ? -22.948 6.159 33.382 1.00 83.81 170 GLY A CA 1
ATOM 1390 C C . GLY A 1 170 ? -21.914 5.028 33.482 1.00 83.81 170 GLY A C 1
ATOM 1391 O O . GLY A 1 170 ? -20.768 5.201 33.063 1.00 83.81 170 GLY A O 1
ATOM 1392 N N . PRO A 1 171 ? -22.303 3.867 34.036 1.00 83.50 171 PRO A N 1
ATOM 1393 C CA . PRO A 1 171 ? -21.387 2.751 34.298 1.00 83.50 171 PRO A CA 1
ATOM 1394 C C . PRO A 1 171 ? -20.791 2.135 33.021 1.00 83.50 171 PRO A C 1
ATOM 1396 O O . PRO A 1 171 ? -19.689 1.596 33.056 1.00 83.50 171 PRO A O 1
ATOM 1399 N N . TYR A 1 172 ? -21.477 2.275 31.883 1.00 88.06 172 TYR A N 1
ATOM 1400 C CA . TYR A 1 172 ? -21.063 1.754 30.573 1.00 88.06 172 TYR A CA 1
ATOM 1401 C C . TYR A 1 172 ? -20.496 2.845 29.649 1.00 88.06 172 TYR A C 1
ATOM 1403 O O . TYR A 1 172 ? -20.639 2.790 28.426 1.00 88.06 172 TYR A O 1
ATOM 1411 N N . GLN A 1 173 ? -19.878 3.883 30.220 1.00 90.31 173 GLN A N 1
ATOM 1412 C CA . GLN A 1 173 ? -19.275 4.968 29.448 1.00 90.31 173 GLN A CA 1
ATOM 1413 C C . GLN A 1 173 ? -18.214 4.438 28.468 1.00 90.31 173 GLN A C 1
ATOM 1415 O O . GLN A 1 173 ? -17.323 3.674 28.832 1.00 90.31 173 GLN A O 1
ATOM 1420 N N . GLY A 1 174 ? -18.285 4.883 27.212 1.00 90.62 174 GLY A N 1
ATOM 1421 C CA . GLY A 1 174 ? -17.356 4.460 26.161 1.00 90.62 174 GLY A CA 1
ATOM 1422 C C . GLY A 1 174 ? -17.762 3.181 25.427 1.00 90.62 174 GLY A C 1
ATOM 1423 O O . GLY A 1 174 ? -17.067 2.777 24.492 1.00 90.62 174 GLY A O 1
ATOM 1424 N N . GLN A 1 175 ? -18.882 2.566 25.813 1.00 93.62 175 GLN A N 1
ATOM 1425 C CA . GLN A 1 175 ? -19.421 1.367 25.176 1.00 93.62 175 GLN A CA 1
ATOM 1426 C C . GLN A 1 175 ? -20.553 1.701 24.197 1.00 93.62 175 GLN A C 1
ATOM 1428 O O . GLN A 1 175 ? -21.151 2.782 24.225 1.00 93.62 175 GLN A O 1
ATOM 1433 N N . TYR A 1 176 ? -20.807 0.764 23.289 1.00 93.69 176 TYR A N 1
ATOM 1434 C CA . TYR A 1 176 ? -21.897 0.802 22.329 1.00 93.69 176 TYR A CA 1
ATOM 1435 C C . TYR A 1 176 ? -22.984 -0.183 22.721 1.00 93.69 176 TYR A C 1
ATOM 1437 O O . TYR A 1 176 ? -22.689 -1.341 23.024 1.00 93.69 176 TYR A O 1
ATOM 1445 N N . ASP A 1 177 ? -24.223 0.268 22.564 1.00 91.75 177 ASP A N 1
ATOM 1446 C CA . ASP A 1 177 ? -25.431 -0.512 22.805 1.00 91.75 177 ASP A CA 1
ATOM 1447 C C . ASP A 1 177 ? -26.268 -0.536 21.543 1.00 91.75 177 ASP A C 1
ATOM 1449 O O . ASP A 1 177 ? -26.268 0.422 20.773 1.00 91.75 177 ASP A O 1
ATOM 1453 N N . LEU A 1 178 ? -27.069 -1.577 21.347 1.00 93.19 178 LEU A N 1
ATOM 1454 C CA . LEU A 1 178 ? -28.084 -1.538 20.300 1.00 93.19 178 LEU A CA 1
ATOM 1455 C C . LEU A 1 178 ? -29.064 -0.372 20.533 1.00 93.19 178 LEU A C 1
ATOM 1457 O O . LEU A 1 178 ? -29.466 -0.110 21.674 1.00 93.19 178 LEU A O 1
ATOM 1461 N N . LYS A 1 179 ? -29.504 0.298 19.462 1.00 92.69 179 LYS A N 1
ATOM 1462 C CA . LYS A 1 179 ? -30.645 1.222 19.549 1.00 92.69 179 LYS A CA 1
ATOM 1463 C C . LYS A 1 179 ? -31.899 0.461 19.969 1.00 92.69 179 LYS A C 1
ATOM 1465 O O . LYS A 1 179 ? -32.065 -0.718 19.655 1.00 92.69 179 LYS A O 1
ATOM 1470 N N . ASP A 1 180 ? -32.800 1.150 20.659 1.00 86.12 180 ASP A N 1
ATOM 1471 C CA . ASP A 1 180 ? -33.975 0.510 21.253 1.00 86.12 180 ASP A CA 1
ATOM 1472 C C . ASP A 1 180 ? -34.938 -0.061 20.190 1.00 86.12 180 ASP A C 1
ATOM 1474 O O . ASP A 1 180 ? -35.606 -1.061 20.453 1.00 86.12 180 ASP A O 1
ATOM 1478 N N . GLU A 1 181 ? -34.917 0.477 18.964 1.00 87.31 181 GLU A N 1
ATOM 1479 C CA . GLU A 1 181 ? -35.623 -0.058 17.787 1.00 87.31 181 GLU A CA 1
ATOM 1480 C C . GLU A 1 181 ? -35.248 -1.515 17.479 1.00 87.31 181 GLU A C 1
ATOM 1482 O O . GLU A 1 181 ? -36.115 -2.321 17.148 1.00 87.31 181 GLU A O 1
ATOM 1487 N N . TYR A 1 182 ? -33.973 -1.869 17.649 1.00 85.94 182 TYR A N 1
ATOM 1488 C CA . TYR A 1 182 ? -33.444 -3.195 17.325 1.00 85.94 182 TYR A CA 1
ATOM 1489 C C . TYR A 1 182 ? -33.381 -4.134 18.535 1.00 85.94 182 TYR A C 1
ATOM 1491 O O . TYR A 1 182 ? -33.069 -5.314 18.381 1.00 85.94 182 TYR A O 1
ATOM 1499 N N . LYS A 1 183 ? -33.663 -3.637 19.747 1.00 86.81 183 LYS A N 1
ATOM 1500 C CA . LYS A 1 183 ? -33.685 -4.466 20.958 1.00 86.81 183 LYS A CA 1
ATOM 1501 C C . LYS A 1 183 ? -34.944 -5.314 21.020 1.00 86.81 183 LYS A C 1
ATOM 1503 O O . LYS A 1 183 ? -36.056 -4.811 20.836 1.00 86.81 183 LYS A O 1
ATOM 1508 N N . THR A 1 184 ? -34.762 -6.570 21.412 1.00 85.81 184 THR A N 1
ATOM 1509 C CA . THR A 1 184 ? -35.868 -7.476 21.748 1.00 85.81 184 THR A CA 1
ATOM 1510 C C . THR A 1 184 ? -36.576 -6.996 23.020 1.00 85.81 184 THR A C 1
ATOM 1512 O O . THR A 1 184 ? -35.958 -6.356 23.872 1.00 85.81 184 THR A O 1
ATOM 1515 N N . VAL A 1 185 ? -37.859 -7.333 23.199 1.00 82.62 185 VAL A N 1
ATOM 1516 C CA . VAL A 1 185 ? -38.643 -6.966 24.398 1.00 82.62 185 VAL A CA 1
ATOM 1517 C C . VAL A 1 185 ? -37.923 -7.359 25.695 1.00 82.62 185 VAL A C 1
ATOM 1519 O O . VAL A 1 185 ? -37.830 -6.544 26.609 1.00 82.62 185 VAL A O 1
ATOM 1522 N N . ALA A 1 186 ? -37.330 -8.556 25.745 1.00 81.81 186 ALA A N 1
ATOM 1523 C CA . ALA A 1 186 ? -36.548 -9.021 26.891 1.00 81.81 186 ALA A CA 1
ATOM 1524 C C . ALA A 1 186 ? -35.317 -8.136 27.173 1.00 81.81 186 ALA A C 1
ATOM 1526 O O . ALA A 1 186 ? -35.098 -7.731 28.310 1.00 81.81 186 ALA A O 1
ATOM 1527 N N . GLN A 1 187 ? -34.563 -7.760 26.134 1.00 83.19 187 GLN A N 1
ATOM 1528 C CA . GLN A 1 187 ? -33.389 -6.885 26.263 1.00 83.19 187 GLN A CA 1
ATOM 1529 C C . GLN A 1 187 ? -33.772 -5.472 26.724 1.00 83.19 187 GLN A C 1
ATOM 1531 O O . GLN A 1 187 ? -33.042 -4.854 27.494 1.00 83.19 187 GLN A O 1
ATOM 1536 N N . ARG A 1 188 ? -34.933 -4.955 26.294 1.00 83.19 188 ARG A N 1
ATOM 1537 C CA . ARG A 1 188 ? -35.455 -3.667 26.786 1.00 83.19 188 ARG A CA 1
ATOM 1538 C C . ARG A 1 188 ? -35.829 -3.743 28.262 1.00 83.19 188 ARG A C 1
ATOM 1540 O O . ARG A 1 188 ? -35.490 -2.843 29.021 1.00 83.19 188 ARG A O 1
ATOM 1547 N N . GLN A 1 189 ? -36.501 -4.817 28.674 1.00 83.75 189 GLN A N 1
ATOM 1548 C CA . GLN A 1 189 ? -36.856 -5.020 30.079 1.00 83.75 189 GLN A CA 1
ATOM 1549 C C . GLN A 1 189 ? -35.615 -5.159 30.961 1.00 83.75 189 GLN A C 1
ATOM 1551 O O . GLN A 1 189 ? -35.580 -4.573 32.039 1.00 83.75 189 GLN A O 1
ATOM 1556 N N . GLN A 1 190 ? -34.596 -5.883 30.497 1.00 84.81 190 GLN A N 1
ATOM 1557 C CA . GLN A 1 190 ? -33.331 -6.019 31.212 1.00 84.81 190 GLN A CA 1
ATOM 1558 C C . GLN A 1 190 ? -32.634 -4.664 31.382 1.00 84.81 190 GLN A C 1
ATOM 1560 O O . GLN A 1 190 ? -32.355 -4.276 32.512 1.00 84.81 190 GLN A O 1
ATOM 1565 N N . LYS A 1 191 ? -32.481 -3.893 30.297 1.00 84.00 191 LYS A N 1
ATOM 1566 C CA . LYS A 1 191 ? -31.924 -2.530 30.343 1.00 84.00 191 LYS A CA 1
ATOM 1567 C C . LYS A 1 191 ? -32.674 -1.637 31.337 1.00 84.00 191 LYS A C 1
ATOM 1569 O O . LYS A 1 191 ? -32.056 -0.921 32.114 1.00 84.00 191 LYS A O 1
ATOM 1574 N N . ASN A 1 192 ? -34.008 -1.676 31.328 1.00 85.00 192 ASN A N 1
ATOM 1575 C CA . ASN A 1 192 ? -34.817 -0.858 32.234 1.00 85.00 192 ASN A CA 1
ATOM 1576 C C . ASN A 1 192 ? -34.638 -1.268 33.703 1.00 85.00 192 ASN A C 1
ATOM 1578 O O . ASN A 1 192 ? -34.633 -0.404 34.574 1.00 85.00 192 ASN A O 1
ATOM 1582 N N . ARG A 1 193 ? -34.476 -2.567 33.985 1.00 87.31 193 ARG A N 1
ATOM 1583 C CA . ARG A 1 193 ? -34.181 -3.062 35.339 1.00 87.31 193 ARG A CA 1
ATOM 1584 C C . ARG A 1 193 ? -32.796 -2.625 35.807 1.00 87.31 193 ARG A C 1
ATOM 1586 O O . ARG A 1 193 ? -32.669 -2.182 36.940 1.00 87.31 193 ARG A O 1
ATOM 1593 N N . GLU A 1 194 ? -31.792 -2.720 34.941 1.00 86.62 194 GLU A N 1
ATOM 1594 C CA . GLU A 1 194 ? -30.419 -2.291 35.236 1.00 86.62 194 GLU A CA 1
ATOM 1595 C C . GLU A 1 194 ? -30.345 -0.779 35.488 1.00 86.62 194 GLU A C 1
ATOM 1597 O O . GLU A 1 194 ? -29.719 -0.345 36.452 1.00 86.62 194 GLU A O 1
ATOM 1602 N N . LEU A 1 195 ? -31.051 0.025 34.685 1.00 84.88 195 LEU A N 1
ATOM 1603 C CA . LEU A 1 195 ? -31.169 1.469 34.905 1.00 84.88 195 LEU A CA 1
ATOM 1604 C C . LEU A 1 195 ? -31.851 1.793 36.239 1.00 84.88 195 LEU A C 1
ATOM 1606 O O . LEU A 1 195 ? -31.336 2.613 36.993 1.00 84.88 195 LEU A O 1
ATOM 1610 N N . ALA A 1 196 ? -32.964 1.126 36.558 1.00 87.81 196 ALA A N 1
ATOM 1611 C CA . ALA A 1 196 ? -33.671 1.339 37.819 1.00 87.81 196 ALA A CA 1
ATOM 1612 C C . ALA A 1 196 ? -32.820 0.946 39.040 1.00 87.81 196 ALA A C 1
ATOM 1614 O O . ALA A 1 196 ? -32.814 1.663 40.037 1.00 87.81 196 ALA A O 1
ATOM 1615 N N . ALA A 1 197 ? -32.074 -0.161 38.957 1.00 89.56 197 ALA A N 1
ATOM 1616 C CA . ALA A 1 197 ? -31.155 -0.581 40.013 1.00 89.56 197 ALA A CA 1
ATOM 1617 C C . ALA A 1 197 ? -30.031 0.445 40.219 1.00 89.56 197 ALA A C 1
ATOM 1619 O O . ALA A 1 197 ? -29.751 0.841 41.347 1.00 89.56 197 ALA A O 1
ATOM 1620 N N . TYR A 1 198 ? -29.444 0.946 39.129 1.00 87.50 198 TYR A N 1
ATOM 1621 C CA . TYR A 1 198 ? -28.419 1.984 39.204 1.00 87.50 198 TYR A CA 1
ATOM 1622 C C . TYR A 1 198 ? -28.951 3.284 39.826 1.00 87.50 198 TYR A C 1
ATOM 1624 O O . TYR A 1 198 ? -28.287 3.883 40.670 1.00 87.50 198 TYR A O 1
ATOM 1632 N N . GLU A 1 199 ? -30.157 3.720 39.455 1.00 88.44 199 GLU A N 1
ATOM 1633 C CA . GLU A 1 199 ? -30.797 4.898 40.057 1.00 88.44 199 GLU A CA 1
ATOM 1634 C C . GLU A 1 199 ? -31.026 4.725 41.566 1.00 88.44 199 GLU A C 1
ATOM 1636 O O . GLU A 1 199 ? -30.766 5.655 42.334 1.00 88.44 199 GLU A O 1
ATOM 1641 N N . GLN A 1 200 ? -31.454 3.535 41.999 1.00 89.94 200 GLN A N 1
ATOM 1642 C CA . GLN A 1 200 ? -31.615 3.207 43.417 1.00 89.94 200 GLN A CA 1
ATOM 1643 C C . GLN A 1 200 ? -30.281 3.271 44.168 1.00 89.94 200 GLN A C 1
ATOM 1645 O O . GLN A 1 200 ? -30.195 3.961 45.183 1.00 89.94 200 GLN A O 1
ATOM 1650 N N . GLU A 1 201 ? -29.221 2.660 43.634 1.00 90.00 201 GLU A N 1
ATOM 1651 C CA . GLU A 1 201 ? -27.883 2.713 44.237 1.00 90.00 201 GLU A CA 1
ATOM 1652 C C . GLU A 1 201 ? -27.360 4.153 44.362 1.00 90.00 201 GLU A C 1
ATOM 1654 O O . GLU A 1 201 ? -26.778 4.526 45.382 1.00 90.00 201 GLU A O 1
ATOM 1659 N N . GLN A 1 202 ? -27.581 5.001 43.350 1.00 89.62 202 GLN A N 1
ATOM 1660 C CA . GLN A 1 202 ? -27.173 6.409 43.420 1.00 89.62 202 GLN A CA 1
ATOM 1661 C C . GLN A 1 202 ? -27.944 7.180 44.500 1.00 89.62 202 GLN A C 1
ATOM 1663 O O . GLN A 1 202 ? -27.357 8.017 45.194 1.00 89.62 202 GLN A O 1
ATOM 1668 N N . LEU A 1 203 ? -29.241 6.906 44.666 1.00 92.00 203 LEU A N 1
ATOM 1669 C CA . LEU A 1 203 ? -30.060 7.518 45.713 1.00 92.00 203 LEU A CA 1
ATOM 1670 C C . LEU A 1 203 ? -29.614 7.085 47.110 1.00 92.00 203 LEU A C 1
ATOM 1672 O O . LEU A 1 203 ? -29.465 7.943 47.981 1.00 92.00 203 LEU A O 1
ATOM 1676 N N . GLU A 1 204 ? -29.339 5.798 47.317 1.00 92.62 204 GLU A N 1
ATOM 1677 C CA . GLU A 1 204 ? -28.813 5.284 48.586 1.00 92.62 204 GLU A CA 1
ATOM 1678 C C . GLU A 1 204 ? -27.456 5.911 48.923 1.00 92.62 204 GLU A C 1
ATOM 1680 O O . GLU A 1 204 ? -27.222 6.362 50.045 1.00 92.62 204 GLU A O 1
ATOM 1685 N N 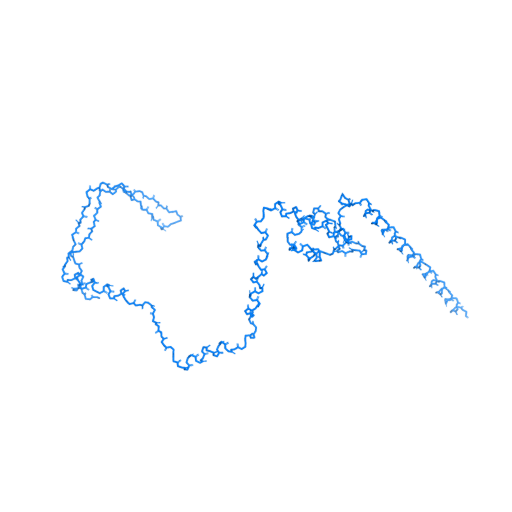. LEU A 1 205 ? -26.571 6.038 47.932 1.00 91.81 205 LEU A N 1
ATOM 1686 C CA . LEU A 1 205 ? -25.255 6.645 48.120 1.00 91.81 205 LEU A CA 1
ATOM 1687 C C . LEU A 1 205 ? -25.352 8.144 48.452 1.00 91.81 205 LEU A C 1
ATOM 1689 O O . LEU A 1 205 ? -24.546 8.668 49.225 1.00 91.81 205 LEU A O 1
ATOM 1693 N N . LEU A 1 206 ? -26.354 8.840 47.908 1.00 92.50 206 LEU A N 1
ATOM 1694 C CA . LEU A 1 206 ? -26.672 10.223 48.270 1.00 92.50 206 LEU A CA 1
ATOM 1695 C C . LEU A 1 206 ? -27.259 10.339 49.680 1.00 92.50 206 LEU A C 1
ATOM 1697 O O . LEU A 1 206 ? -26.898 11.273 50.398 1.00 92.50 206 LEU A O 1
ATOM 1701 N N . GLN A 1 207 ? -28.139 9.419 50.083 1.00 92.06 207 GLN A N 1
ATOM 1702 C CA . GLN A 1 207 ? -28.694 9.375 51.439 1.00 92.06 207 GLN A CA 1
ATOM 1703 C C . GLN A 1 207 ? -27.588 9.144 52.465 1.00 92.06 207 GLN A C 1
ATOM 1705 O O . GLN A 1 207 ? -27.428 9.955 53.374 1.00 92.06 207 GLN A O 1
ATOM 1710 N N . LYS A 1 208 ? -26.734 8.145 52.235 1.00 93.19 208 LYS A N 1
ATOM 1711 C CA . LYS A 1 208 ? -25.587 7.858 53.096 1.00 93.19 208 LYS A CA 1
ATOM 1712 C C . LYS A 1 208 ? -24.637 9.052 53.217 1.00 93.19 208 LYS A C 1
ATOM 1714 O O . LYS A 1 208 ? -24.236 9.417 54.315 1.00 93.19 208 LYS A O 1
ATOM 1719 N N . LYS A 1 209 ? -24.334 9.736 52.106 1.00 91.75 209 LYS A N 1
ATOM 1720 C CA . LYS A 1 209 ? -23.529 10.974 52.137 1.00 91.75 209 LYS A CA 1
ATOM 1721 C C . LYS A 1 209 ? -24.192 12.100 52.935 1.00 91.75 209 LYS A C 1
ATOM 1723 O O . LYS A 1 209 ? -23.492 12.887 53.567 1.00 91.75 209 LYS A O 1
ATOM 1728 N N . ARG A 1 210 ? -25.523 12.223 52.884 1.00 90.38 210 ARG A N 1
ATOM 1729 C CA . ARG A 1 210 ? -26.266 13.205 53.691 1.00 90.38 210 ARG A CA 1
ATOM 1730 C C . ARG A 1 210 ? -26.204 12.866 55.178 1.00 90.38 210 ARG A C 1
ATOM 1732 O O . ARG A 1 210 ? -25.999 13.775 55.974 1.00 90.38 210 ARG A O 1
ATOM 1739 N N . GLU A 1 211 ? -26.341 11.593 55.532 1.00 90.25 211 GLU A N 1
ATOM 1740 C CA . GLU A 1 211 ? -26.234 11.110 56.913 1.00 90.25 211 GLU A CA 1
ATOM 1741 C C . GLU A 1 211 ? -24.823 11.327 57.477 1.00 90.25 211 GLU A C 1
ATOM 1743 O O . GLU A 1 211 ? -24.684 11.964 58.518 1.00 90.25 211 GLU A O 1
ATOM 1748 N N . GLU A 1 212 ? -23.776 10.937 56.741 1.00 89.56 212 GLU A N 1
ATOM 1749 C CA . GLU A 1 212 ? -22.374 11.160 57.131 1.00 89.56 212 GLU A CA 1
ATOM 1750 C C . GLU A 1 212 ? -22.051 12.653 57.316 1.00 89.56 212 GLU A C 1
ATOM 1752 O O . GLU A 1 212 ? -21.356 13.042 58.256 1.00 89.56 212 GLU A O 1
ATOM 1757 N N . ASN A 1 213 ? -22.562 13.523 56.437 1.00 87.88 213 ASN A N 1
ATOM 1758 C CA . ASN A 1 213 ? -22.382 14.967 56.589 1.00 87.88 213 ASN A CA 1
ATOM 1759 C C . ASN A 1 213 ? -23.127 15.512 57.818 1.00 87.88 213 ASN A C 1
ATOM 1761 O O . ASN A 1 213 ? -22.576 16.345 58.534 1.00 87.88 213 ASN A O 1
ATOM 1765 N N . ALA A 1 214 ? -24.339 15.024 58.099 1.00 88.38 214 ALA A N 1
ATOM 1766 C CA . ALA A 1 214 ? -25.094 15.418 59.286 1.00 88.38 214 ALA A CA 1
ATOM 1767 C C . ALA A 1 214 ? -24.412 14.960 60.589 1.00 88.38 214 ALA A C 1
ATOM 1769 O O . ALA A 1 214 ? -24.448 15.679 61.589 1.00 88.38 214 ALA A O 1
ATOM 1770 N N . GLU A 1 215 ? -23.766 13.792 60.597 1.00 86.50 215 GLU A N 1
ATOM 1771 C CA . GLU A 1 215 ? -22.953 13.324 61.727 1.00 86.50 215 GLU A CA 1
ATOM 1772 C C . GLU A 1 215 ? -21.706 14.191 61.928 1.00 86.50 215 GLU A C 1
ATOM 1774 O O . GLU A 1 215 ? -21.473 14.676 63.038 1.00 86.50 215 GLU A O 1
ATOM 1779 N N . ARG A 1 216 ? -20.970 14.503 60.853 1.00 84.25 216 ARG A N 1
ATOM 1780 C CA . ARG A 1 216 ? -19.815 15.419 60.908 1.00 84.25 216 ARG A CA 1
ATOM 1781 C C . ARG A 1 216 ? -20.191 16.809 61.418 1.00 84.25 216 ARG A C 1
ATOM 1783 O O . ARG A 1 216 ? -19.434 17.420 62.173 1.00 84.25 216 ARG A O 1
ATOM 1790 N N . GLU A 1 217 ? -21.357 17.325 61.036 1.00 82.75 217 GLU A N 1
ATOM 1791 C CA . GLU A 1 217 ? -21.860 18.602 61.550 1.00 82.75 217 GLU A CA 1
ATOM 1792 C C . GLU A 1 217 ? -22.191 18.534 63.048 1.00 82.75 217 GLU A C 1
ATOM 1794 O O . GLU A 1 217 ? -21.866 19.467 63.788 1.00 82.75 217 GLU A O 1
ATOM 1799 N N . LYS A 1 218 ? -22.772 17.425 63.526 1.00 81.38 218 LYS A N 1
ATOM 1800 C CA . LYS A 1 218 ? -23.036 17.208 64.959 1.00 81.38 218 LYS A CA 1
ATOM 1801 C C . LYS A 1 218 ? -21.740 17.116 65.771 1.00 81.38 218 LYS A C 1
ATOM 1803 O O . LYS A 1 218 ? -21.641 17.749 66.823 1.00 81.38 218 LYS A O 1
ATOM 1808 N N . GLU A 1 219 ? -20.724 16.411 65.277 1.00 79.12 219 GLU A N 1
ATOM 1809 C CA . GLU A 1 219 ? -19.398 16.326 65.912 1.00 79.12 219 GLU A CA 1
ATOM 1810 C C . GLU A 1 219 ? -18.675 17.688 65.940 1.00 79.12 219 GLU A C 1
ATOM 1812 O O . GLU A 1 219 ? -18.081 18.084 66.953 1.00 79.12 219 GLU A O 1
ATOM 1817 N N . ALA A 1 220 ? -18.782 18.470 64.862 1.00 76.50 220 ALA A N 1
ATOM 1818 C CA . ALA A 1 220 ? -18.240 19.827 64.794 1.00 76.50 220 ALA A CA 1
ATOM 1819 C C . ALA A 1 220 ? -18.943 20.799 65.766 1.00 76.50 220 ALA A C 1
ATOM 1821 O O . ALA A 1 220 ? -18.311 21.707 66.312 1.00 76.50 220 ALA A O 1
ATOM 1822 N N . GLN A 1 221 ? -20.243 20.620 66.016 1.00 73.94 221 GLN A N 1
ATOM 1823 C CA . GLN A 1 221 ? -20.983 21.403 67.013 1.00 73.94 221 GLN A CA 1
ATOM 1824 C C . GLN A 1 221 ? -20.670 20.967 68.454 1.00 73.94 221 GLN A C 1
ATOM 1826 O O . GLN A 1 221 ? -20.577 21.822 69.339 1.00 73.94 221 GLN A O 1
ATOM 1831 N N . GLY A 1 222 ? -20.452 19.669 68.695 1.00 68.50 222 GLY A N 1
ATOM 1832 C CA . GLY A 1 222 ? -20.038 19.136 69.998 1.00 68.50 222 GLY A CA 1
ATOM 1833 C C . GLY A 1 222 ? -18.647 19.617 70.428 1.00 68.50 222 GLY A C 1
ATOM 1834 O O . GLY A 1 222 ? -18.474 20.106 71.545 1.00 68.50 222 GLY A O 1
ATOM 1835 N N . SER A 1 223 ? -17.675 19.590 69.514 1.00 60.50 223 SER A N 1
ATOM 1836 C CA . SER A 1 223 ? -16.303 20.065 69.770 1.00 60.50 223 SER A CA 1
ATOM 1837 C C . SER A 1 223 ? -16.201 21.583 69.982 1.00 60.50 223 SER A C 1
ATOM 1839 O O . SER A 1 223 ? -15.384 22.042 70.781 1.00 60.50 223 SER A O 1
ATOM 1841 N N . LYS A 1 224 ? -17.057 22.389 69.332 1.00 59.84 224 LYS A N 1
ATOM 1842 C CA . LYS A 1 224 ? -17.143 23.839 69.595 1.00 59.84 224 LYS A CA 1
ATOM 1843 C C . LYS A 1 224 ? -17.700 24.152 70.985 1.00 59.84 224 LYS A C 1
ATOM 1845 O O . LYS A 1 224 ? -17.202 25.075 71.619 1.00 59.84 224 LYS A O 1
ATOM 1850 N N . LYS A 1 225 ? -18.674 23.383 71.487 1.00 59.25 225 LYS A N 1
ATOM 1851 C CA . LYS A 1 225 ? -19.210 23.565 72.849 1.00 59.25 225 LYS A CA 1
ATOM 1852 C C . LYS A 1 225 ? -18.199 23.198 73.943 1.00 59.25 225 LYS A C 1
ATOM 1854 O O . LYS A 1 225 ? -18.175 23.876 74.959 1.00 59.25 225 LYS A O 1
ATOM 1859 N N . GLN A 1 226 ? -17.331 22.208 73.718 1.00 57.25 226 GLN A N 1
ATOM 1860 C CA . GLN A 1 226 ? -16.255 21.841 74.657 1.00 57.25 226 GLN A CA 1
ATOM 1861 C C . GLN A 1 226 ? -15.076 22.828 74.703 1.00 57.25 226 GLN A C 1
ATOM 1863 O O . GLN A 1 226 ? -14.328 22.824 75.670 1.00 57.25 226 GLN A O 1
ATOM 1868 N N . ARG A 1 227 ? -14.878 23.666 73.676 1.00 54.62 227 ARG A N 1
ATOM 1869 C CA . ARG A 1 227 ? -13.817 24.698 73.657 1.00 54.62 227 ARG A CA 1
ATOM 1870 C C . ARG A 1 227 ? -14.223 26.032 74.298 1.00 54.62 227 ARG A C 1
ATOM 1872 O O . ARG A 1 227 ? -13.383 26.917 74.414 1.00 54.62 227 ARG A O 1
ATOM 1879 N N . LEU A 1 228 ? -15.500 26.191 74.645 1.00 53.66 228 LEU A N 1
ATOM 1880 C CA . LEU A 1 228 ? -16.093 27.410 75.212 1.00 53.66 228 LEU A CA 1
ATOM 1881 C C . LEU A 1 228 ? -16.501 27.249 76.691 1.00 53.66 228 LEU A C 1
ATOM 1883 O O . LEU A 1 228 ? -17.057 28.188 77.258 1.00 53.66 228 LEU A O 1
ATOM 1887 N N . SER A 1 229 ? -16.222 26.088 77.298 1.00 47.50 229 SER A N 1
ATOM 1888 C CA . SER A 1 229 ? -16.288 25.832 78.746 1.00 47.50 229 SER A CA 1
ATOM 1889 C C . SER A 1 229 ? -14.885 25.694 79.314 1.00 47.50 229 SER A C 1
ATOM 1891 O O . SER A 1 229 ? -14.637 26.244 80.403 1.00 47.50 229 SER A O 1
#

Foldseek 3Di:
DPPPQDQDDWDKAKDPDADADWDKDWDPPDPDTDIGTPGGDGIDIDTHGDPDPSVVVVVVVVVVVVPPPPDDDDDDDPVRVVVVVVVVVPPPDPDQDPVNVVVVVVVVVVLCVLVVDDLVVSLVLLLVQLVVVCVVPFKAALVRSCVSSVHDSVSCVVSLVVFWDAACDDPRHRIIGGDPVSDDPVSVVVVVVVVVVRVVVVVVVVVVVVVVVVVVVVVVVVVVVVVVD

Sequence (229 aa):
MPKDNVVTEYDIEFKEEETKVIVFSQNRIGENADMRMEGKVSHHGIARPKMDAKYRNVSKRRTLMSHKRNREIVLMGESERRAVQRDEIRPMSMTETLKDREKRKKKKEDARRHLDVPSAEYQKHVRLAVFKAFAIQAHYFGDELSKVTATGMQQLRPIISEVCAYNKSGPYQGQYDLKDEYKTVAQRQQKNRELAAYEQEQLELLQKKREENAEREKEAQGSKKQRLS

Organism: Chondrus crispus (NCBI:txid2769)

pLDDT: mean 81.67, std 11.55, range [47.5, 94.56]

Secondary structure (DSS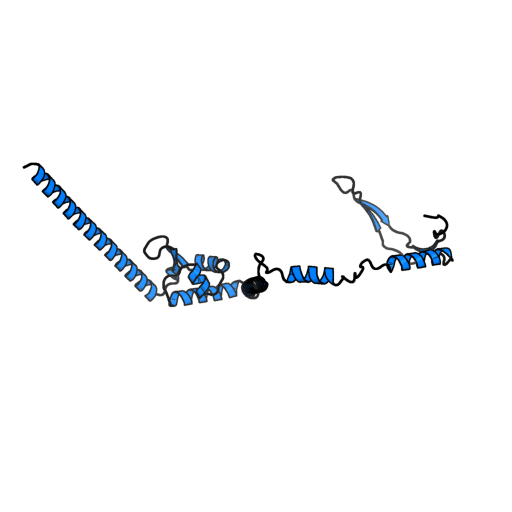P, 8-state):
--GGG----EEEEEE-SPP--EEEEE--SSSS--EEEEEE---EEEEEE---HHHHHHHHHHHHHHTS-S-------HHHHHHHHHHHHS---SS--HHHHHHHHHHHHHTTGGGSS-HHHHHHHHHHHHHHHHHH-SEEEHHHHHHHTT--HHHHHHHHHHHEEE--SSTTTTEEEE-GGGS-HHHHHHHHHHHHHHHHHHHHHHHHHHHHHHHHHHHHHHHHHHT--

Radius of gyration: 43.32 Å; chains: 1; bounding box: 76×44×135 Å